Protein AF-A0A7Z0T9D7-F1 (afdb_monomer)

Foldseek 3Di:
DVVVVVVVVVVVVVVVVVVVVVVVVVVLVVVLVVVLVVLVVLLVQLVVLLVVLLVLLVVCQVVLVVPVVDDPVSVVVVCVVCVVSVVSNVVSLVVNLVSDDCVPLVQLVVLSVPPPDSNDPCSVVSSVVNVVSSVVVSVVSVVDSVVTDPSVVVVVVVVVVVVVVVVVVVVVVVVVVVVVVVVVVVVD

Structure (mmCIF, N/CA/C/O backbone):
data_AF-A0A7Z0T9D7-F1
#
_entry.id   AF-A0A7Z0T9D7-F1
#
loop_
_atom_site.group_PDB
_atom_site.id
_atom_site.type_symbol
_atom_site.label_atom_id
_atom_site.label_alt_id
_atom_site.label_comp_id
_atom_site.label_asym_id
_atom_site.label_entity_id
_atom_site.label_seq_id
_atom_site.pdbx_PDB_ins_code
_atom_site.Cartn_x
_atom_site.Cartn_y
_atom_site.Cartn_z
_atom_site.occupancy
_atom_site.B_iso_or_equiv
_atom_site.auth_seq_id
_atom_site.auth_comp_id
_atom_site.auth_asym_id
_atom_site.auth_atom_id
_atom_site.pdbx_PDB_model_num
ATOM 1 N N . MET A 1 1 ? 39.159 13.383 -45.571 1.00 52.59 1 MET A N 1
ATOM 2 C CA . MET A 1 1 ? 38.633 14.598 -44.902 1.00 52.59 1 MET A CA 1
ATOM 3 C C . MET A 1 1 ? 37.120 14.599 -44.679 1.00 52.59 1 MET A C 1
ATOM 5 O O . MET A 1 1 ? 36.729 14.786 -43.539 1.00 52.59 1 MET A O 1
ATOM 9 N N . LYS A 1 2 ? 36.245 14.425 -45.691 1.00 59.25 2 LYS A N 1
ATOM 10 C CA . LYS A 1 2 ? 34.781 14.358 -45.442 1.00 59.25 2 LYS A CA 1
ATOM 11 C C . LYS A 1 2 ? 34.341 13.057 -44.749 1.00 59.25 2 LYS A C 1
ATOM 13 O O . LYS A 1 2 ? 33.465 13.101 -43.897 1.00 59.25 2 LYS A O 1
ATOM 18 N N . GLU A 1 3 ? 34.975 11.931 -45.073 1.00 61.16 3 GLU A N 1
ATOM 19 C CA . GLU A 1 3 ? 34.676 10.626 -44.459 1.00 61.16 3 GLU A CA 1
ATOM 20 C C . GLU A 1 3 ? 35.150 10.535 -42.997 1.00 61.16 3 GLU A C 1
ATOM 22 O O . GLU A 1 3 ? 34.432 9.998 -42.157 1.00 61.16 3 GLU A O 1
ATOM 27 N N . ASP A 1 4 ? 36.274 11.181 -42.659 1.00 71.25 4 ASP A N 1
ATOM 28 C CA . ASP A 1 4 ? 36.831 11.210 -41.293 1.00 71.25 4 ASP A CA 1
ATOM 29 C C . ASP A 1 4 ? 35.940 11.958 -40.284 1.00 71.25 4 ASP A C 1
ATOM 31 O O . ASP A 1 4 ? 36.019 11.709 -39.084 1.00 71.25 4 ASP A O 1
ATOM 35 N N . LEU A 1 5 ? 35.073 12.866 -40.757 1.00 79.88 5 LEU A N 1
ATOM 36 C CA . LEU A 1 5 ? 34.129 13.615 -39.915 1.00 79.88 5 LEU A CA 1
ATOM 37 C C . LEU A 1 5 ? 32.753 12.939 -39.792 1.00 79.88 5 LEU A C 1
ATOM 39 O O . LEU A 1 5 ? 32.026 13.198 -38.832 1.00 79.88 5 LEU A O 1
ATOM 43 N N . LEU A 1 6 ? 32.387 12.075 -40.745 1.00 85.50 6 LEU A N 1
ATOM 44 C CA . LEU A 1 6 ? 31.087 11.400 -40.764 1.00 85.50 6 LEU A CA 1
ATOM 45 C C . LEU A 1 6 ? 30.976 10.348 -39.660 1.00 85.50 6 LEU A C 1
ATOM 47 O O . LEU A 1 6 ? 29.947 10.277 -38.990 1.00 85.50 6 LEU A O 1
ATOM 51 N N . VAL A 1 7 ? 32.037 9.569 -39.431 1.00 86.25 7 VAL A N 1
ATOM 52 C CA . VAL A 1 7 ? 32.038 8.520 -38.400 1.00 86.25 7 VAL A CA 1
ATOM 53 C C . VAL A 1 7 ? 31.836 9.111 -36.993 1.00 86.25 7 VAL A C 1
ATOM 55 O O . VAL A 1 7 ? 30.896 8.684 -36.320 1.00 86.25 7 VAL A O 1
ATOM 58 N N . PRO A 1 8 ? 32.593 10.137 -36.546 1.00 90.69 8 PRO A N 1
ATOM 59 C CA . PRO A 1 8 ? 32.340 10.794 -35.262 1.00 90.69 8 PRO A CA 1
ATOM 60 C C . PRO A 1 8 ? 30.938 11.405 -35.141 1.00 90.69 8 PRO A C 1
ATOM 62 O O . PRO A 1 8 ? 30.332 11.321 -34.074 1.00 90.69 8 PRO A O 1
ATOM 65 N N . ALA A 1 9 ? 30.399 11.990 -36.217 1.00 91.19 9 ALA A N 1
ATOM 66 C CA . ALA A 1 9 ? 29.062 12.587 -36.209 1.00 91.19 9 ALA A CA 1
ATOM 67 C C . ALA A 1 9 ? 27.955 11.534 -36.028 1.00 91.19 9 ALA A C 1
ATOM 69 O O . ALA A 1 9 ? 27.042 11.729 -35.224 1.00 91.19 9 ALA A O 1
ATOM 70 N N . ILE A 1 10 ? 28.059 10.397 -36.723 1.00 89.38 10 ILE A N 1
ATOM 71 C CA . ILE A 1 10 ? 27.134 9.266 -36.568 1.00 89.38 10 ILE A CA 1
ATOM 72 C C . ILE A 1 10 ? 27.233 8.697 -35.150 1.00 89.38 10 ILE A C 1
ATOM 74 O O . ILE A 1 10 ? 26.206 8.467 -34.515 1.00 89.38 10 ILE A O 1
ATOM 78 N N . VAL A 1 11 ? 28.449 8.528 -34.622 1.00 89.19 11 VAL A N 1
ATOM 79 C CA . VAL A 1 11 ? 28.659 8.053 -33.245 1.00 89.19 11 VAL A CA 1
ATOM 80 C C . VAL A 1 11 ? 28.011 9.001 -32.237 1.00 89.19 11 VAL A C 1
ATOM 82 O O . VAL A 1 11 ? 27.257 8.543 -31.382 1.00 89.19 11 VAL A O 1
ATOM 85 N N . ALA A 1 12 ? 28.242 10.311 -32.348 1.00 93.69 12 ALA A N 1
ATOM 86 C CA . ALA A 1 12 ? 27.650 11.298 -31.447 1.00 93.69 12 ALA A CA 1
ATOM 87 C C . ALA A 1 12 ? 26.114 11.281 -31.496 1.00 93.69 12 ALA A C 1
ATOM 89 O O . ALA A 1 12 ? 25.464 11.326 -30.451 1.00 93.69 12 ALA A O 1
ATOM 90 N N . LEU A 1 13 ? 25.529 11.154 -32.692 1.00 93.50 13 LEU A N 1
ATOM 91 C CA . LEU A 1 13 ? 24.081 11.047 -32.872 1.00 93.50 13 LEU A CA 1
ATOM 92 C C . LEU A 1 13 ? 23.519 9.780 -32.216 1.00 93.50 13 LEU A C 1
ATOM 94 O O . LEU A 1 13 ? 22.519 9.851 -31.501 1.00 93.50 13 LEU A O 1
ATOM 98 N N . VAL A 1 14 ? 24.175 8.633 -32.410 1.00 90.25 14 VAL A N 1
ATOM 99 C CA . VAL A 1 14 ? 23.767 7.358 -31.799 1.00 90.25 14 VAL A CA 1
ATOM 100 C C . VAL A 1 14 ? 23.881 7.422 -30.276 1.00 90.25 14 VAL A C 1
ATOM 102 O O . VAL A 1 14 ? 22.942 7.041 -29.580 1.00 90.25 14 VAL A O 1
ATOM 105 N N . VAL A 1 15 ? 24.985 7.953 -29.745 1.00 92.50 15 VAL A N 1
ATOM 106 C CA . VAL A 1 15 ? 25.179 8.136 -28.297 1.00 92.50 15 VAL A CA 1
ATOM 107 C C . VAL A 1 15 ? 24.109 9.063 -27.717 1.00 92.50 15 VAL A C 1
ATOM 109 O O . VAL A 1 15 ? 23.522 8.738 -26.685 1.00 92.50 15 VAL A O 1
ATOM 112 N N . GLY A 1 16 ? 23.801 10.174 -28.390 1.00 95.25 16 GLY A N 1
ATOM 113 C CA . GLY A 1 16 ? 22.740 11.094 -27.978 1.00 95.25 16 GLY A CA 1
ATOM 114 C C . GLY A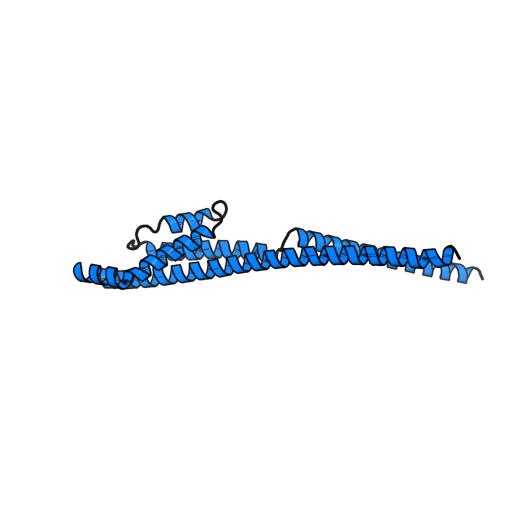 1 16 ? 21.360 10.432 -27.952 1.00 95.25 16 GLY A C 1
ATOM 115 O O . GLY A 1 16 ? 20.610 10.606 -26.992 1.00 95.25 16 GLY A O 1
ATOM 116 N N . LEU A 1 17 ? 21.044 9.612 -28.958 1.00 93.56 17 LEU A N 1
ATOM 117 C CA . LEU A 1 17 ? 19.787 8.867 -29.013 1.00 93.56 17 LEU A CA 1
ATOM 118 C C . LEU A 1 17 ? 19.683 7.839 -27.878 1.00 93.56 17 LEU A C 1
ATOM 120 O O . LEU A 1 17 ? 18.644 7.748 -27.225 1.00 93.56 17 LEU A O 1
ATOM 124 N N . ILE A 1 18 ? 20.763 7.102 -27.603 1.00 90.25 18 ILE A N 1
ATOM 125 C CA . ILE A 1 18 ? 20.818 6.153 -26.483 1.00 90.25 18 ILE A CA 1
ATOM 126 C C . ILE A 1 18 ? 20.612 6.892 -25.159 1.00 90.25 18 ILE A C 1
ATOM 128 O O . ILE A 1 18 ? 19.785 6.471 -24.353 1.00 90.25 18 ILE A O 1
ATOM 132 N N . ALA A 1 19 ? 21.310 8.010 -24.947 1.00 92.69 19 ALA A N 1
ATOM 133 C CA . ALA A 1 19 ? 21.167 8.815 -23.738 1.00 92.69 19 ALA A CA 1
ATOM 134 C C . ALA A 1 19 ? 19.722 9.310 -23.545 1.00 92.69 19 ALA A C 1
ATOM 136 O O . ALA A 1 19 ? 19.189 9.221 -22.438 1.00 92.69 19 ALA A O 1
ATOM 137 N N . ALA A 1 20 ? 19.059 9.757 -24.617 1.00 93.44 20 ALA A N 1
ATOM 138 C CA . ALA A 1 20 ? 17.660 10.178 -24.575 1.00 93.44 20 ALA A CA 1
ATOM 139 C C . ALA A 1 20 ? 16.713 9.024 -24.197 1.00 93.44 20 ALA A C 1
ATOM 141 O O . ALA A 1 20 ? 15.847 9.194 -23.337 1.00 93.44 20 ALA A O 1
ATOM 142 N N . VAL A 1 21 ? 16.902 7.833 -24.779 1.00 90.88 21 VAL A N 1
ATOM 143 C CA . VAL A 1 21 ? 16.109 6.638 -24.439 1.00 90.88 21 VAL A CA 1
ATOM 144 C C . VAL A 1 21 ? 16.333 6.229 -22.985 1.00 90.88 21 VAL A C 1
ATOM 146 O O . VAL A 1 21 ? 15.366 5.989 -22.265 1.00 90.88 21 VAL A O 1
ATOM 149 N N . VAL A 1 22 ? 17.586 6.188 -22.525 1.00 90.75 22 VAL A N 1
ATOM 150 C CA . VAL A 1 22 ? 17.916 5.860 -21.130 1.00 90.75 22 VAL A CA 1
ATOM 151 C C . VAL A 1 22 ? 17.272 6.862 -20.174 1.00 90.75 22 VAL A C 1
ATOM 153 O O . VAL A 1 22 ? 16.651 6.450 -19.196 1.00 90.75 22 VAL A O 1
ATOM 156 N N . SER A 1 23 ? 17.356 8.160 -20.473 1.00 95.44 23 SER A N 1
ATOM 157 C CA . SER A 1 23 ? 16.728 9.205 -19.661 1.00 95.44 23 SER A CA 1
ATOM 158 C C . SER A 1 23 ? 15.214 9.010 -19.564 1.00 95.44 23 SER A C 1
ATOM 160 O O . SER A 1 23 ? 14.678 9.024 -18.457 1.00 95.44 23 SER A O 1
ATOM 162 N N . LEU A 1 24 ? 14.538 8.741 -20.685 1.00 91.44 24 LEU A N 1
ATOM 163 C CA . LEU A 1 24 ? 13.100 8.472 -20.704 1.00 91.44 24 LEU A CA 1
ATOM 164 C C . LEU A 1 24 ? 12.735 7.244 -19.856 1.00 91.44 24 LEU A C 1
ATOM 166 O O . LEU A 1 24 ? 11.788 7.293 -19.071 1.00 91.44 24 LEU A O 1
ATOM 170 N N . VAL A 1 25 ? 13.497 6.155 -19.985 1.00 90.75 25 VAL A N 1
ATOM 171 C CA . VAL A 1 25 ? 13.293 4.927 -19.203 1.00 90.75 25 VAL A CA 1
ATOM 172 C C . VAL A 1 25 ? 13.434 5.200 -17.707 1.00 90.75 25 VAL A C 1
ATOM 174 O O . VAL A 1 25 ? 12.561 4.808 -16.934 1.00 90.75 25 VAL A O 1
ATOM 177 N N . VAL A 1 26 ? 14.487 5.910 -17.296 1.00 92.12 26 VAL A N 1
ATOM 178 C CA . VAL A 1 26 ? 14.706 6.277 -15.889 1.00 92.12 26 VAL A CA 1
ATOM 179 C C . VAL A 1 26 ? 13.561 7.145 -15.364 1.00 92.12 26 VAL A C 1
ATOM 181 O O . VAL A 1 26 ? 13.075 6.896 -14.262 1.00 92.12 26 VAL A O 1
ATOM 184 N N . SER A 1 27 ? 13.074 8.112 -16.146 1.00 93.00 27 SER A N 1
ATOM 185 C CA . SER A 1 27 ? 11.943 8.959 -15.750 1.00 93.00 27 SER A CA 1
ATOM 186 C C . SER A 1 27 ? 10.647 8.168 -15.554 1.00 93.00 27 SER A C 1
ATOM 188 O O . SER A 1 27 ? 9.939 8.397 -14.572 1.00 93.00 27 SER A O 1
ATOM 190 N N . ILE A 1 28 ? 10.343 7.218 -16.443 1.00 90.69 28 ILE A N 1
ATOM 191 C CA . ILE A 1 28 ? 9.160 6.352 -16.311 1.00 90.69 28 ILE A CA 1
ATOM 192 C C . ILE A 1 28 ? 9.277 5.480 -15.058 1.00 90.69 28 ILE A C 1
ATOM 194 O O . ILE A 1 28 ? 8.343 5.428 -14.261 1.00 90.69 28 ILE A O 1
ATOM 198 N N . LEU A 1 29 ? 10.433 4.846 -14.845 1.00 89.69 29 LEU A N 1
ATOM 199 C CA . LEU A 1 29 ? 10.668 4.004 -13.670 1.00 89.69 29 LEU A CA 1
ATOM 200 C C . LEU A 1 29 ? 10.566 4.799 -12.366 1.00 89.69 29 LEU A C 1
ATOM 202 O O . LEU A 1 29 ? 9.952 4.324 -11.416 1.00 89.69 29 LEU A O 1
ATOM 206 N N . ALA A 1 30 ? 11.122 6.011 -12.320 1.00 92.38 30 ALA A N 1
ATOM 207 C CA . ALA A 1 30 ? 11.044 6.874 -11.145 1.00 92.38 30 ALA A CA 1
ATOM 208 C C . ALA A 1 30 ? 9.593 7.245 -10.808 1.00 92.38 30 ALA A C 1
ATOM 210 O O . ALA A 1 30 ? 9.194 7.198 -9.642 1.00 92.38 30 ALA A O 1
ATOM 211 N N . LYS A 1 31 ? 8.789 7.573 -11.826 1.00 93.75 31 LYS A N 1
ATOM 212 C CA . LYS A 1 31 ? 7.361 7.850 -11.657 1.00 93.75 31 LYS A CA 1
ATOM 213 C C . LYS A 1 31 ? 6.615 6.615 -11.134 1.00 93.75 31 LYS A C 1
ATOM 215 O O . LYS A 1 31 ? 5.927 6.720 -10.123 1.00 93.75 31 LYS A O 1
ATOM 220 N N . ASP A 1 32 ? 6.778 5.458 -11.775 1.00 92.12 32 ASP A N 1
ATOM 221 C CA . ASP A 1 32 ? 6.050 4.229 -11.423 1.00 92.12 32 ASP A CA 1
ATOM 222 C C . ASP A 1 32 ? 6.448 3.697 -10.032 1.00 92.12 32 ASP A C 1
ATOM 224 O O . ASP A 1 32 ? 5.599 3.225 -9.268 1.00 92.12 32 ASP A O 1
ATOM 228 N N . GLN A 1 33 ? 7.723 3.849 -9.658 1.00 90.81 33 GLN A N 1
ATOM 229 C CA . GLN A 1 33 ? 8.215 3.574 -8.309 1.00 90.81 33 GLN A CA 1
ATOM 230 C C . GLN A 1 33 ? 7.514 4.465 -7.278 1.00 90.81 33 GLN A C 1
ATOM 232 O O . GLN A 1 33 ? 7.013 3.963 -6.272 1.00 90.81 33 GLN A O 1
ATOM 237 N N . LYS A 1 34 ? 7.409 5.775 -7.539 1.00 94.38 34 LYS A N 1
ATOM 238 C CA . LYS A 1 34 ? 6.706 6.698 -6.636 1.00 94.38 34 LYS A CA 1
ATOM 239 C C . LYS A 1 34 ? 5.217 6.407 -6.529 1.00 94.38 34 LYS A C 1
ATOM 241 O O . LYS A 1 34 ? 4.680 6.438 -5.425 1.00 94.38 34 LYS A O 1
ATOM 246 N N . THR A 1 35 ? 4.555 6.062 -7.628 1.00 93.94 35 THR A N 1
ATOM 247 C CA . THR A 1 35 ? 3.151 5.635 -7.583 1.00 93.94 35 THR A CA 1
ATOM 248 C C . THR A 1 35 ? 2.975 4.375 -6.730 1.00 93.9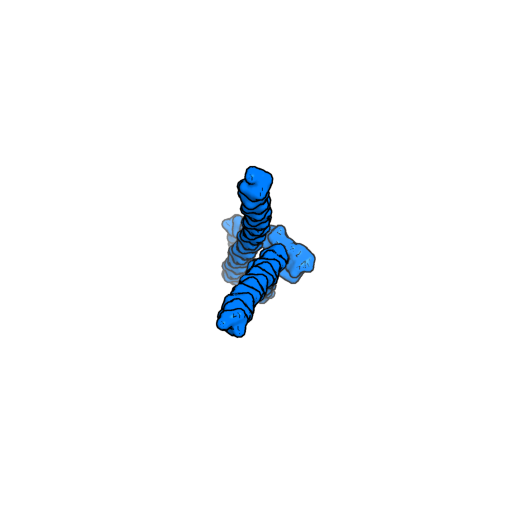4 35 THR A C 1
ATOM 250 O O . THR A 1 35 ? 2.062 4.318 -5.905 1.00 93.94 35 THR A O 1
ATOM 253 N N . SER A 1 36 ? 3.881 3.402 -6.856 1.00 93.00 36 SER A N 1
ATOM 254 C CA . SER A 1 36 ? 3.860 2.178 -6.044 1.00 93.00 36 SER A CA 1
ATOM 255 C C . SER A 1 36 ? 4.092 2.463 -4.557 1.00 93.00 36 SER A C 1
ATOM 257 O O . SER A 1 36 ? 3.376 1.918 -3.719 1.00 93.00 36 SER A O 1
ATOM 259 N N . GLU A 1 37 ? 5.034 3.351 -4.221 1.00 94.69 37 GLU A N 1
ATOM 260 C CA . GLU A 1 37 ? 5.284 3.805 -2.844 1.00 94.69 37 GLU A CA 1
ATOM 261 C C . GLU A 1 37 ? 4.052 4.485 -2.233 1.00 94.69 37 GLU A C 1
ATOM 263 O O . GLU A 1 37 ? 3.673 4.168 -1.106 1.00 94.69 37 GLU A O 1
ATOM 268 N N . PHE A 1 38 ? 3.372 5.366 -2.975 1.00 95.75 38 PHE A N 1
ATOM 269 C CA . PHE A 1 38 ? 2.142 6.005 -2.493 1.00 95.75 38 PHE A CA 1
ATOM 270 C C . PHE A 1 38 ? 1.007 5.001 -2.282 1.00 95.75 38 PHE A C 1
ATOM 272 O O . PHE A 1 38 ? 0.279 5.106 -1.294 1.00 95.75 38 PHE A O 1
ATOM 279 N N . ARG A 1 39 ? 0.876 3.997 -3.158 1.00 94.69 39 ARG A N 1
ATOM 280 C CA . ARG A 1 39 ? -0.120 2.930 -2.986 1.00 94.69 39 ARG A CA 1
ATOM 281 C C . ARG A 1 39 ? 0.185 2.074 -1.757 1.00 94.69 39 ARG A C 1
ATOM 283 O O . ARG A 1 39 ? -0.724 1.792 -0.985 1.00 94.69 39 ARG A O 1
ATOM 290 N N . GLN A 1 40 ? 1.446 1.709 -1.534 1.00 95.75 40 GLN A N 1
ATOM 291 C CA . GLN A 1 40 ? 1.861 0.981 -0.329 1.00 95.75 40 GLN A CA 1
ATOM 292 C C . GLN A 1 40 ? 1.597 1.796 0.941 1.00 95.75 40 GLN A C 1
ATOM 294 O O . GLN A 1 40 ? 0.985 1.276 1.869 1.00 95.75 40 GLN A O 1
ATOM 299 N N . ALA A 1 41 ? 1.938 3.088 0.950 1.00 97.44 41 ALA A N 1
ATOM 300 C CA . ALA A 1 41 ? 1.652 3.974 2.076 1.00 97.44 41 ALA A CA 1
ATOM 301 C C . ALA A 1 41 ? 0.144 4.079 2.370 1.00 97.44 41 ALA A C 1
ATOM 303 O O . ALA A 1 41 ? -0.264 4.074 3.532 1.00 97.44 41 ALA A O 1
ATOM 304 N N . TRP A 1 42 ? -0.694 4.128 1.330 1.00 97.81 42 TRP A N 1
ATOM 305 C CA . TRP A 1 42 ? -2.149 4.081 1.482 1.00 97.81 42 TRP A CA 1
ATOM 306 C C . TRP A 1 42 ? -2.623 2.739 2.074 1.00 97.81 42 TRP A C 1
ATOM 308 O O . TRP A 1 42 ? -3.415 2.753 3.018 1.00 97.81 42 TRP A O 1
ATOM 318 N N . ILE A 1 43 ? -2.106 1.600 1.586 1.00 97.56 43 ILE A N 1
ATOM 319 C CA . ILE A 1 43 ? -2.424 0.248 2.095 1.00 97.56 43 ILE A CA 1
ATOM 320 C C . ILE A 1 43 ? -2.047 0.137 3.575 1.00 97.56 43 ILE A C 1
ATOM 322 O O . ILE A 1 43 ? -2.848 -0.333 4.382 1.00 97.56 43 ILE A O 1
ATOM 326 N N . ASP A 1 44 ? -0.840 0.564 3.940 1.00 98.12 44 ASP A N 1
ATOM 327 C CA . ASP A 1 44 ? -0.333 0.460 5.307 1.00 98.12 44 ASP A CA 1
ATOM 328 C C . ASP A 1 44 ? -1.113 1.366 6.263 1.00 98.12 44 ASP A C 1
ATOM 330 O O . ASP A 1 44 ? -1.480 0.933 7.357 1.00 98.12 44 ASP A O 1
ATOM 334 N N . ALA A 1 45 ? -1.451 2.585 5.833 1.00 98.19 45 ALA A N 1
ATOM 335 C CA . ALA A 1 45 ? -2.290 3.488 6.611 1.00 98.19 45 ALA A CA 1
ATOM 336 C C . ALA A 1 45 ? -3.705 2.924 6.817 1.00 98.19 45 ALA A C 1
ATOM 338 O O . ALA A 1 45 ? -4.227 2.986 7.929 1.00 98.19 45 ALA A O 1
ATOM 339 N N . LEU A 1 46 ? -4.312 2.343 5.775 1.00 98.25 46 LEU A N 1
ATOM 340 C CA . LEU A 1 46 ? -5.620 1.698 5.883 1.00 98.25 46 LEU A CA 1
ATOM 341 C C . LEU A 1 46 ? -5.566 0.488 6.823 1.00 98.25 46 LEU A C 1
ATOM 343 O O . LEU A 1 46 ? -6.422 0.359 7.695 1.00 98.25 46 LEU A O 1
ATOM 347 N N . ARG A 1 47 ? -4.550 -0.374 6.685 1.00 98.12 47 ARG A N 1
ATOM 348 C CA . ARG A 1 47 ? -4.349 -1.537 7.562 1.00 98.12 47 ARG A CA 1
ATOM 349 C C . ARG A 1 47 ? -4.226 -1.107 9.024 1.00 98.12 47 ARG A C 1
ATOM 351 O O . ARG A 1 47 ? -4.858 -1.713 9.885 1.00 98.12 47 ARG A O 1
ATOM 358 N N . ASN A 1 48 ? -3.436 -0.068 9.289 1.00 98.44 48 ASN A N 1
ATOM 359 C CA . ASN A 1 48 ? -3.229 0.457 10.633 1.00 98.44 48 ASN A CA 1
ATOM 360 C C . ASN A 1 48 ? -4.535 0.999 11.231 1.00 98.44 48 ASN A C 1
ATOM 362 O O . ASN A 1 48 ? -4.935 0.561 12.307 1.00 98.44 48 ASN A O 1
ATOM 366 N N . ASP A 1 49 ? -5.243 1.868 10.507 1.00 98.12 49 ASP A N 1
ATOM 367 C CA . ASP A 1 49 ? -6.488 2.463 11.003 1.00 98.12 49 ASP A CA 1
ATOM 368 C C . ASP A 1 49 ? -7.583 1.402 11.217 1.00 98.12 49 ASP A C 1
ATOM 370 O O . ASP A 1 49 ? -8.281 1.431 12.227 1.00 98.12 49 ASP A O 1
ATOM 374 N N . VAL A 1 50 ? -7.707 0.412 10.326 1.00 97.88 50 VAL A N 1
ATOM 375 C CA . VAL A 1 50 ? -8.650 -0.705 10.522 1.00 97.88 50 VAL A CA 1
ATOM 376 C C . VAL A 1 50 ? -8.276 -1.535 11.751 1.00 97.88 50 VAL A C 1
ATOM 378 O O . VAL A 1 50 ? -9.156 -1.885 12.533 1.00 97.88 50 VAL A O 1
ATOM 381 N N . SER A 1 51 ? -6.990 -1.832 11.959 1.00 98.00 51 SER A N 1
ATOM 382 C CA . SER A 1 51 ? -6.551 -2.608 13.126 1.00 98.00 51 SER A CA 1
ATOM 383 C C . SER A 1 51 ? -6.829 -1.887 14.448 1.00 98.00 51 SER A C 1
ATOM 385 O O . SER A 1 51 ? -7.308 -2.512 15.393 1.00 98.00 51 SER A O 1
ATOM 387 N N . GLN A 1 5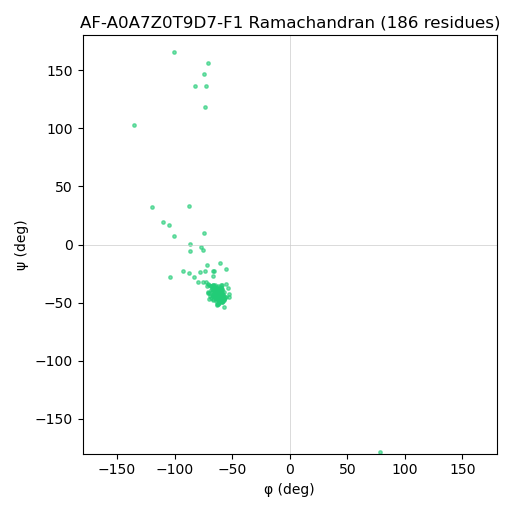2 ? -6.611 -0.569 14.491 1.00 97.62 52 GLN A N 1
ATOM 388 C CA . GLN A 1 52 ? -6.923 0.263 15.655 1.00 97.62 52 GLN A CA 1
ATOM 389 C C . GLN A 1 52 ? -8.428 0.306 15.909 1.00 97.62 52 GLN A C 1
ATOM 391 O O . GLN A 1 52 ? -8.862 0.092 17.037 1.00 97.62 52 GLN A O 1
ATOM 396 N N . LEU A 1 53 ? -9.233 0.492 14.858 1.00 95.88 53 LEU A N 1
ATOM 397 C CA . LEU A 1 53 ? -10.689 0.482 14.975 1.00 95.88 53 LEU A CA 1
ATOM 398 C C . LEU A 1 53 ? -11.199 -0.855 15.527 1.00 95.88 53 LEU A C 1
ATOM 400 O O . LEU A 1 53 ? -11.988 -0.868 16.466 1.00 95.88 53 LEU A O 1
ATOM 404 N N . ILE A 1 54 ? -10.725 -1.978 14.982 1.00 95.00 54 ILE A N 1
ATOM 405 C CA . ILE A 1 54 ? -11.095 -3.320 15.454 1.00 95.00 54 ILE A CA 1
ATOM 406 C C . ILE A 1 54 ? -10.720 -3.500 16.930 1.00 95.00 54 ILE A C 1
ATOM 408 O O . ILE A 1 54 ? -11.538 -3.992 17.707 1.00 95.00 54 ILE A O 1
ATOM 412 N N . ALA A 1 55 ? -9.520 -3.074 17.335 1.00 94.56 55 ALA A N 1
ATOM 413 C CA . ALA A 1 55 ? -9.071 -3.171 18.722 1.00 94.56 55 ALA A CA 1
ATOM 414 C C . ALA A 1 55 ? -9.957 -2.350 19.673 1.00 94.56 55 ALA A C 1
ATOM 416 O O . ALA A 1 55 ? -10.414 -2.874 20.690 1.00 94.56 55 ALA A O 1
ATOM 417 N N . GLN A 1 56 ? -10.259 -1.096 19.322 1.00 92.00 56 GLN A N 1
ATOM 418 C CA . GLN A 1 56 ? -11.108 -0.228 20.142 1.00 92.00 56 GLN A CA 1
ATOM 419 C C . GLN A 1 56 ? -12.540 -0.750 20.253 1.00 92.00 56 GLN A C 1
ATOM 421 O O . GLN A 1 56 ? -13.110 -0.770 21.345 1.00 92.00 56 GLN A O 1
ATOM 426 N N . LEU A 1 57 ? -13.112 -1.241 19.151 1.00 90.12 57 LEU A N 1
ATOM 427 C CA . LEU A 1 57 ? -14.438 -1.856 19.171 1.00 90.12 57 LEU A CA 1
ATOM 428 C C . LEU A 1 57 ? -14.459 -3.140 20.018 1.00 90.12 57 LEU A C 1
ATOM 430 O O . LEU A 1 57 ? -15.421 -3.365 20.753 1.00 90.12 57 LEU A O 1
ATOM 434 N N . GLY A 1 58 ? -13.397 -3.950 19.972 1.00 88.69 58 GLY A N 1
ATOM 435 C CA . GLY A 1 58 ? -13.269 -5.165 20.784 1.00 88.69 58 GLY A CA 1
ATOM 436 C C . GLY A 1 58 ? -13.164 -4.884 22.288 1.00 88.69 58 GLY A C 1
ATOM 437 O O . GLY A 1 58 ? -13.854 -5.522 23.090 1.00 88.69 58 GLY A O 1
ATOM 438 N N . ILE A 1 59 ? -12.360 -3.889 22.681 1.00 87.25 59 ILE A N 1
ATOM 439 C CA . ILE A 1 59 ? -12.278 -3.433 24.080 1.00 87.25 59 ILE A CA 1
ATOM 440 C C . ILE A 1 59 ? -13.647 -2.927 24.535 1.00 87.25 59 ILE A C 1
ATOM 442 O O . ILE A 1 59 ? -14.152 -3.349 25.573 1.00 87.25 59 ILE A O 1
ATOM 446 N N . LYS A 1 60 ? -14.295 -2.085 23.726 1.00 83.44 60 LYS A N 1
ATOM 447 C CA . LYS A 1 60 ? -15.602 -1.514 24.052 1.00 83.44 60 LYS A CA 1
ATOM 448 C C . LYS A 1 60 ? -16.684 -2.573 24.232 1.00 83.44 60 LYS A C 1
ATOM 450 O O . LYS A 1 60 ? -17.481 -2.451 25.160 1.00 83.44 60 LYS A O 1
ATOM 455 N N . MET A 1 61 ? -16.706 -3.611 23.395 1.00 81.25 61 MET A N 1
ATOM 456 C CA . MET A 1 61 ? -17.616 -4.748 23.561 1.00 81.25 61 MET A CA 1
ATOM 457 C C . MET A 1 61 ? -17.417 -5.410 24.932 1.00 81.25 61 MET A C 1
ATOM 459 O O . MET A 1 61 ? -18.379 -5.565 25.679 1.00 81.25 61 MET A O 1
ATOM 463 N N . THR A 1 62 ? -16.164 -5.691 25.302 1.00 79.69 62 THR A N 1
ATOM 464 C CA . THR A 1 62 ? -15.822 -6.313 26.593 1.00 79.69 62 THR A CA 1
ATOM 465 C C . THR A 1 62 ? -16.234 -5.430 27.774 1.00 79.69 62 THR A C 1
ATOM 467 O O . THR A 1 62 ? -16.808 -5.901 28.754 1.00 79.69 62 THR A O 1
ATOM 470 N N . THR A 1 63 ? -15.982 -4.124 27.687 1.00 78.56 63 THR A N 1
ATOM 471 C CA . THR A 1 63 ? -16.259 -3.197 28.789 1.00 78.56 63 THR A CA 1
ATOM 472 C C . THR A 1 63 ? -17.750 -2.892 28.934 1.00 78.56 63 THR A C 1
ATOM 474 O O . THR A 1 63 ? -18.250 -2.727 30.046 1.00 78.56 63 THR A O 1
ATOM 477 N N . THR A 1 64 ? -18.492 -2.888 27.828 1.00 74.44 64 THR A N 1
ATOM 478 C CA . THR A 1 64 ? -19.943 -2.674 27.835 1.00 74.44 64 THR A CA 1
ATOM 479 C C . THR A 1 64 ? -20.667 -3.801 28.574 1.00 74.44 64 THR A C 1
ATOM 481 O O . THR A 1 64 ? -21.555 -3.520 29.376 1.00 74.44 64 THR A O 1
ATOM 484 N N . GLU A 1 65 ? -20.249 -5.058 28.405 1.00 71.00 65 GLU A N 1
ATOM 485 C CA . GLU A 1 65 ? -20.804 -6.196 29.159 1.00 71.00 65 GLU A CA 1
ATOM 486 C C . GLU A 1 65 ? -20.616 -6.037 30.678 1.00 71.00 65 GLU A C 1
ATOM 488 O O . GLU A 1 65 ? -21.511 -6.359 31.462 1.00 71.00 65 GLU A O 1
ATOM 493 N N . ILE A 1 66 ? -19.482 -5.474 31.105 1.00 73.19 66 ILE A N 1
ATOM 494 C CA . ILE A 1 66 ? -19.180 -5.225 32.522 1.00 73.19 66 ILE A CA 1
ATOM 495 C C . ILE A 1 66 ? -20.055 -4.089 33.074 1.00 73.19 66 ILE A C 1
ATOM 497 O O . ILE A 1 66 ? -20.560 -4.171 34.199 1.00 73.19 66 ILE A O 1
ATOM 501 N N . ILE A 1 67 ? -20.257 -3.031 32.288 1.00 73.94 67 ILE A N 1
ATOM 502 C CA . ILE A 1 67 ? -20.916 -1.790 32.719 1.00 73.94 67 ILE A CA 1
ATOM 503 C C . ILE A 1 67 ? -22.438 -1.880 32.666 1.00 73.94 67 ILE A C 1
ATOM 505 O O . ILE A 1 67 ? -23.105 -1.264 33.490 1.00 73.94 67 ILE A O 1
ATOM 509 N N . GLN A 1 68 ? -23.012 -2.699 31.785 1.00 69.81 68 GLN A N 1
ATOM 510 C CA . GLN A 1 68 ? -24.464 -2.924 31.745 1.00 69.81 68 GLN A CA 1
ATOM 511 C C . GLN A 1 68 ? -25.033 -3.508 33.054 1.00 69.81 68 GLN A C 1
ATOM 513 O O . GLN A 1 68 ? -26.239 -3.452 33.277 1.00 69.81 68 GLN A O 1
ATOM 518 N N . SER A 1 69 ? -24.180 -4.050 33.931 1.00 74.69 69 SER A N 1
ATOM 519 C CA . SER A 1 69 ? -24.552 -4.524 35.273 1.00 74.69 69 SER A CA 1
ATOM 520 C C . SER A 1 69 ? -24.513 -3.439 36.368 1.00 74.69 69 SER A C 1
ATOM 522 O O . SER A 1 69 ? -24.763 -3.739 37.538 1.00 74.69 69 SER A O 1
ATOM 524 N N . LYS A 1 70 ? -24.164 -2.194 36.015 1.00 79.50 70 LYS A N 1
ATOM 525 C CA . LYS A 1 70 ? -23.958 -1.056 36.929 1.00 79.50 70 LYS A CA 1
ATOM 526 C C . LYS A 1 70 ? -25.165 -0.112 36.961 1.00 79.50 70 LYS A C 1
ATOM 528 O O . LYS A 1 70 ? -26.052 -0.194 36.115 1.00 79.50 70 LYS A O 1
ATOM 533 N N . SER A 1 71 ? -25.218 0.776 37.959 1.00 82.50 71 SER A N 1
ATOM 534 C CA . SER A 1 71 ? -26.262 1.811 38.029 1.00 82.50 71 SER A CA 1
ATOM 535 C C . SER A 1 71 ? -26.057 2.882 36.953 1.00 82.50 71 SER A C 1
ATOM 537 O O . SER A 1 71 ? -24.933 3.105 36.511 1.00 82.50 71 SER A O 1
ATOM 539 N N . THR A 1 72 ? -27.126 3.583 36.560 1.00 80.56 72 THR A N 1
ATOM 540 C CA . THR A 1 72 ? -27.084 4.633 35.525 1.00 80.56 72 THR A CA 1
ATOM 541 C C . THR A 1 72 ? -26.010 5.693 35.792 1.00 80.56 72 THR A C 1
ATOM 543 O O . THR A 1 72 ? -25.258 6.026 34.887 1.00 80.56 72 THR A O 1
ATOM 546 N N . GLU A 1 73 ? -25.853 6.145 37.040 1.00 82.81 73 GLU A N 1
ATOM 547 C CA . GLU A 1 73 ? -24.817 7.125 37.412 1.00 82.81 73 GLU A CA 1
ATOM 548 C C . GLU A 1 73 ? -23.388 6.610 37.180 1.00 82.81 73 GLU A C 1
ATOM 550 O O . GLU A 1 73 ? -22.526 7.369 36.749 1.00 82.81 73 GLU A O 1
ATOM 555 N N . GLN A 1 74 ? -23.137 5.315 37.394 1.00 81.94 74 GLN A N 1
ATOM 556 C CA . GLN A 1 74 ? -21.831 4.701 37.126 1.00 81.94 74 GLN A CA 1
ATOM 557 C C . GLN A 1 74 ? -21.567 4.549 35.624 1.00 81.94 74 GLN A C 1
ATOM 559 O O . GLN A 1 74 ? -20.417 4.616 35.189 1.00 81.94 74 GLN A O 1
ATOM 564 N N . VAL A 1 75 ? -22.620 4.335 34.828 1.00 80.75 75 VAL A N 1
ATOM 565 C CA . VAL A 1 75 ? -22.518 4.328 33.363 1.00 80.75 75 VAL A CA 1
ATOM 566 C C . VAL A 1 75 ? -22.176 5.727 32.860 1.00 80.75 75 VAL A C 1
ATOM 568 O O . VAL A 1 75 ? -21.243 5.868 32.075 1.00 80.75 75 VAL A O 1
ATOM 571 N N . ASP A 1 76 ? -22.872 6.756 33.341 1.00 81.94 76 ASP A N 1
ATOM 572 C CA . ASP A 1 76 ? -22.637 8.143 32.928 1.00 81.94 76 ASP A CA 1
ATOM 573 C C . ASP A 1 76 ? -21.230 8.623 33.315 1.00 81.94 76 ASP A C 1
ATOM 575 O O . ASP A 1 76 ? -20.526 9.202 32.486 1.00 81.94 76 ASP A O 1
ATOM 579 N N . GLU A 1 77 ? -20.772 8.317 34.535 1.00 85.25 77 GLU A N 1
ATOM 580 C CA . GLU A 1 77 ? -19.403 8.611 34.979 1.00 85.25 77 GLU A CA 1
ATOM 581 C C . GLU A 1 77 ? -18.362 7.916 34.089 1.00 85.25 77 GLU A C 1
ATOM 583 O O . GLU A 1 77 ? -17.382 8.536 33.671 1.00 85.25 77 GLU A O 1
ATOM 588 N N . TYR A 1 78 ? -18.599 6.652 33.726 1.00 83.56 78 TYR A N 1
ATOM 589 C CA . TYR A 1 78 ? -17.722 5.928 32.812 1.00 83.56 78 TYR A CA 1
ATOM 590 C C . TYR A 1 78 ? -17.693 6.554 31.412 1.00 83.56 78 TYR A C 1
ATOM 592 O O . TYR A 1 78 ? -16.611 6.720 30.844 1.00 83.56 78 TYR A O 1
ATOM 600 N N . LEU A 1 79 ? -18.855 6.905 30.851 1.00 81.38 79 LEU A N 1
ATOM 601 C CA . LEU A 1 79 ? -18.961 7.512 29.522 1.00 81.38 79 LEU A CA 1
ATOM 602 C C . LEU A 1 79 ? -18.229 8.855 29.456 1.00 81.38 79 LEU A C 1
ATOM 604 O O . LEU A 1 79 ? -17.517 9.107 28.485 1.00 81.38 79 LEU A O 1
ATOM 608 N N . LEU A 1 80 ? -18.367 9.685 30.492 1.00 84.94 80 LEU A N 1
ATOM 609 C CA . LEU A 1 80 ? -17.648 10.954 30.604 1.00 84.94 80 LEU A CA 1
ATOM 610 C C . LEU A 1 80 ? -16.138 10.735 30.743 1.00 84.94 80 LEU A C 1
ATOM 612 O O . LEU A 1 80 ? -15.360 11.423 30.085 1.00 84.94 80 LEU A O 1
ATOM 616 N N . ALA A 1 81 ? -15.718 9.752 31.542 1.00 87.00 81 ALA A N 1
ATOM 617 C CA . ALA A 1 81 ? -14.305 9.431 31.729 1.00 87.00 81 ALA A CA 1
ATOM 618 C C . ALA A 1 81 ? -13.629 8.873 30.462 1.00 87.00 81 ALA A C 1
ATOM 620 O O . ALA A 1 81 ? -12.425 9.042 30.300 1.00 87.00 81 ALA A O 1
ATOM 621 N N . HIS A 1 82 ? -14.387 8.236 29.563 1.00 84.81 82 HIS A N 1
ATOM 622 C CA . HIS A 1 82 ? -13.868 7.598 28.344 1.00 84.81 82 HIS A CA 1
ATOM 623 C C . HIS A 1 82 ? -14.278 8.336 27.066 1.00 84.81 82 HIS A C 1
ATOM 625 O O . HIS A 1 82 ? -14.236 7.762 25.980 1.00 84.81 82 HIS A O 1
ATOM 631 N N . GLN A 1 83 ? -14.681 9.607 27.160 1.00 85.56 83 GLN A N 1
ATOM 632 C CA . GLN A 1 83 ? -15.113 10.402 26.006 1.00 85.56 83 GLN A CA 1
ATOM 633 C C . GLN A 1 83 ? -14.072 10.413 24.871 1.00 85.56 83 GLN A C 1
ATOM 635 O O . GLN A 1 83 ? -14.449 10.370 23.697 1.00 85.56 83 GLN A O 1
ATOM 640 N N . GLU A 1 84 ? -12.780 10.453 25.205 1.00 88.38 84 GLU A N 1
ATOM 641 C CA . GLU A 1 84 ? -11.685 10.451 24.227 1.00 88.38 84 GLU A CA 1
ATOM 642 C C . GLU A 1 84 ? -11.698 9.196 23.341 1.00 88.38 84 GLU A C 1
ATOM 644 O O . GLU A 1 84 ? -11.536 9.317 22.127 1.00 88.38 84 GLU A O 1
ATOM 649 N N . ASP A 1 85 ? -12.031 8.026 23.896 1.00 87.38 85 ASP A N 1
ATOM 650 C CA . ASP A 1 85 ? -12.129 6.772 23.138 1.00 87.38 85 ASP A CA 1
ATOM 651 C C . ASP A 1 85 ? -13.227 6.853 22.063 1.00 87.38 85 ASP A C 1
ATOM 653 O O . ASP A 1 85 ? -13.068 6.370 20.941 1.00 87.38 85 ASP A O 1
ATOM 657 N N . TYR A 1 86 ? -14.358 7.500 22.367 1.00 85.44 86 TYR A N 1
ATOM 658 C CA . TYR A 1 86 ? -15.445 7.690 21.397 1.00 85.44 86 TYR A CA 1
ATOM 659 C C . TYR A 1 86 ? -15.041 8.641 20.273 1.00 85.44 86 TYR A C 1
ATOM 661 O O . TYR A 1 86 ? -15.389 8.408 19.110 1.00 85.44 86 TYR A O 1
ATOM 669 N N . VAL A 1 87 ? -14.307 9.702 20.613 1.00 90.31 87 VAL A N 1
ATOM 670 C CA . VAL A 1 87 ? -13.750 10.632 19.626 1.00 90.31 87 VAL A CA 1
ATOM 671 C C . VAL A 1 87 ? -12.757 9.898 18.728 1.00 90.31 87 VAL A C 1
ATOM 673 O O . VAL A 1 87 ? -12.825 10.047 17.508 1.00 90.31 87 VAL A O 1
ATOM 676 N N . GLU A 1 88 ? -11.896 9.051 19.291 1.00 92.50 88 GLU A N 1
ATOM 677 C CA . GLU A 1 88 ? -10.918 8.287 18.521 1.00 92.50 88 GLU A CA 1
ATOM 678 C C . GLU A 1 88 ? -11.580 7.287 17.564 1.00 92.50 88 GLU A C 1
ATOM 680 O O . GLU A 1 88 ? -11.233 7.263 16.379 1.00 92.50 88 GLU A O 1
ATOM 685 N N . ILE A 1 89 ? -12.604 6.550 18.009 1.00 92.00 89 ILE A N 1
ATOM 686 C CA . ILE A 1 89 ? -13.397 5.664 17.139 1.00 92.00 89 ILE A CA 1
ATOM 687 C C . ILE A 1 89 ? -14.011 6.458 15.976 1.00 92.00 89 ILE A C 1
ATOM 689 O O . ILE A 1 89 ? -13.907 6.050 14.815 1.00 92.00 89 ILE A O 1
ATOM 693 N N . ALA A 1 90 ? -14.626 7.611 16.256 1.00 91.69 90 ALA A N 1
ATOM 694 C CA . ALA A 1 90 ? -15.227 8.456 15.224 1.00 91.69 90 ALA A CA 1
ATOM 695 C C . ALA A 1 90 ? -14.176 8.994 14.233 1.00 91.69 90 ALA A C 1
ATOM 697 O O . ALA A 1 90 ? -14.412 9.038 13.017 1.00 91.69 90 ALA A O 1
ATOM 698 N N . MET A 1 91 ? -12.992 9.357 14.731 1.00 94.88 91 MET A N 1
ATOM 699 C CA . MET A 1 91 ? -11.857 9.766 13.906 1.00 94.88 91 MET A CA 1
ATOM 700 C C . MET A 1 91 ? -11.348 8.618 13.035 1.00 94.88 91 MET A C 1
ATOM 702 O O . MET A 1 91 ? -11.122 8.824 11.843 1.00 94.88 91 MET A O 1
ATOM 706 N N . LEU A 1 92 ? -11.193 7.410 13.580 1.00 96.31 92 LEU A N 1
ATOM 707 C CA . LEU A 1 92 ? -10.791 6.208 12.843 1.00 96.31 92 LEU A CA 1
ATOM 708 C C . LEU A 1 92 ? -11.771 5.888 11.716 1.00 96.31 92 LEU A C 1
ATOM 710 O O . LEU A 1 92 ? -11.351 5.748 10.567 1.00 96.31 92 LEU A O 1
ATOM 714 N N . ILE A 1 93 ? -13.072 5.865 12.010 1.00 94.88 93 ILE A N 1
ATOM 715 C CA . ILE A 1 93 ? -14.124 5.653 11.007 1.00 94.88 93 ILE A CA 1
ATOM 716 C C . ILE A 1 93 ? -14.021 6.702 9.894 1.00 94.88 93 ILE A C 1
ATOM 718 O O . ILE A 1 93 ? -14.016 6.356 8.711 1.00 94.88 93 ILE A O 1
ATOM 722 N N . SER A 1 94 ? -13.887 7.979 10.256 1.00 94.75 94 SER A N 1
ATOM 723 C CA . SER A 1 94 ? -13.774 9.076 9.288 1.00 94.75 94 SER A CA 1
ATOM 724 C C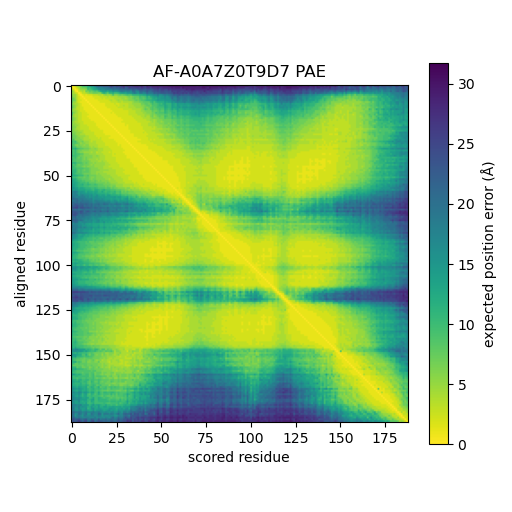 . SER A 1 94 ? -12.521 8.946 8.420 1.00 94.75 94 SER A C 1
ATOM 726 O O . SER A 1 94 ? -12.596 9.045 7.195 1.00 94.75 94 SER A O 1
ATOM 728 N N . ARG A 1 95 ? -11.371 8.657 9.036 1.00 96.62 95 ARG A N 1
ATOM 729 C CA . ARG A 1 95 ? -10.088 8.442 8.355 1.00 96.62 95 ARG A CA 1
ATOM 730 C C . ARG A 1 95 ? -10.147 7.275 7.374 1.00 96.62 95 ARG A C 1
ATOM 732 O O . ARG A 1 95 ? -9.643 7.399 6.257 1.00 96.62 95 ARG A O 1
ATOM 739 N N . ILE A 1 96 ? -10.751 6.155 7.767 1.00 97.38 96 ILE A N 1
ATOM 740 C CA . ILE A 1 96 ? -10.917 4.997 6.883 1.00 97.38 96 ILE A CA 1
ATOM 741 C C . ILE A 1 96 ? -11.802 5.395 5.704 1.00 97.38 96 ILE A C 1
ATOM 743 O O . ILE A 1 96 ? -11.376 5.258 4.561 1.00 97.38 96 ILE A O 1
ATOM 747 N N . ARG A 1 97 ? -12.979 5.978 5.959 1.00 94.81 97 ARG A N 1
ATOM 748 C CA . ARG A 1 97 ? -13.923 6.384 4.906 1.00 94.81 97 ARG A CA 1
ATOM 749 C C . ARG A 1 97 ? -13.310 7.347 3.891 1.00 94.81 97 ARG A C 1
ATOM 751 O O . ARG A 1 97 ? -13.525 7.162 2.702 1.00 94.81 97 ARG A O 1
ATOM 758 N N . LEU A 1 98 ? -12.514 8.320 4.335 1.00 95.50 98 LEU A N 1
ATOM 759 C CA . LEU A 1 98 ? -11.835 9.272 3.445 1.00 95.50 98 LEU A CA 1
ATOM 760 C C . LEU A 1 98 ? -10.765 8.627 2.552 1.00 95.50 98 LEU A C 1
ATOM 762 O O . LEU A 1 98 ? -10.414 9.190 1.519 1.00 95.50 98 LEU A O 1
ATOM 766 N N . ARG A 1 99 ? -10.225 7.468 2.944 1.00 95.31 99 ARG A N 1
ATOM 767 C CA . ARG A 1 99 ? -9.259 6.713 2.133 1.00 95.31 99 ARG A CA 1
ATOM 768 C C . ARG A 1 99 ? -9.921 5.762 1.152 1.00 95.31 99 ARG A C 1
ATOM 770 O O . ARG A 1 99 ? -9.282 5.391 0.170 1.00 95.31 99 ARG A O 1
ATOM 777 N N . LEU A 1 100 ? -11.143 5.322 1.430 1.00 95.56 100 LEU A N 1
ATOM 778 C CA . LEU A 1 100 ? -11.851 4.396 0.562 1.00 95.56 100 LEU A CA 1
ATOM 779 C C . LEU A 1 100 ? -12.307 5.109 -0.714 1.00 95.56 100 LEU A C 1
ATOM 781 O O . LEU A 1 100 ? -12.839 6.213 -0.664 1.00 95.56 100 LEU A O 1
ATOM 785 N N . ASN A 1 101 ? -12.131 4.447 -1.857 1.00 93.88 101 ASN A N 1
ATOM 786 C CA . ASN A 1 101 ? -12.807 4.844 -3.080 1.00 93.88 101 ASN A CA 1
ATOM 787 C C . ASN A 1 101 ? -14.293 4.448 -2.956 1.00 93.88 101 ASN A C 1
ATOM 789 O O . ASN A 1 101 ? -14.562 3.253 -2.799 1.00 93.88 101 ASN A O 1
ATOM 793 N N . PRO A 1 102 ? -15.245 5.398 -3.002 1.00 89.56 102 PRO A N 1
ATOM 794 C CA . PRO A 1 102 ? -16.664 5.089 -2.869 1.00 89.56 102 PRO A CA 1
ATOM 795 C C . PRO A 1 102 ? -17.161 4.117 -3.941 1.00 89.56 102 PRO A C 1
ATOM 797 O O . PRO A 1 102 ? -17.954 3.255 -3.600 1.00 89.56 102 PRO A O 1
ATOM 800 N N . ASP A 1 103 ? -16.643 4.184 -5.169 1.00 91.88 103 ASP A N 1
ATOM 801 C CA . ASP A 1 103 ? -17.124 3.358 -6.286 1.00 91.88 103 ASP A CA 1
ATOM 802 C C . ASP A 1 103 ? -16.605 1.909 -6.226 1.00 91.88 103 ASP A C 1
ATOM 804 O O . ASP A 1 103 ? -17.196 0.995 -6.796 1.00 91.88 103 ASP A O 1
ATOM 808 N N . GLU A 1 104 ? -15.476 1.678 -5.547 1.00 93.44 104 GLU A N 1
ATOM 809 C CA . GLU A 1 104 ? -14.842 0.351 -5.458 1.00 93.44 104 GLU A CA 1
ATOM 810 C C . GLU A 1 104 ? -15.071 -0.325 -4.100 1.00 93.44 104 GLU A C 1
ATOM 812 O O . GLU A 1 104 ? -15.065 -1.553 -4.006 1.00 93.44 104 GLU A O 1
ATOM 817 N N . HIS A 1 105 ? -15.251 0.455 -3.031 1.00 95.56 105 HIS A N 1
ATOM 818 C CA . HIS A 1 105 ? -15.221 -0.027 -1.646 1.00 95.56 105 HIS A CA 1
ATOM 819 C C . HIS A 1 105 ? -16.543 0.217 -0.898 1.00 95.56 105 HIS A C 1
ATOM 821 O O . HIS A 1 105 ? -16.550 0.433 0.320 1.00 95.56 105 HIS A O 1
ATOM 827 N N . GLU A 1 106 ? -17.670 0.166 -1.612 1.00 92.94 106 GLU A N 1
ATOM 828 C CA . GLU A 1 106 ? -19.011 0.430 -1.072 1.00 92.94 106 GLU A CA 1
ATOM 829 C C . GLU A 1 106 ? -19.327 -0.400 0.178 1.00 92.94 106 GLU A C 1
ATOM 831 O O . GLU A 1 106 ? -19.804 0.139 1.175 1.00 92.94 106 GLU A O 1
ATOM 836 N N . LYS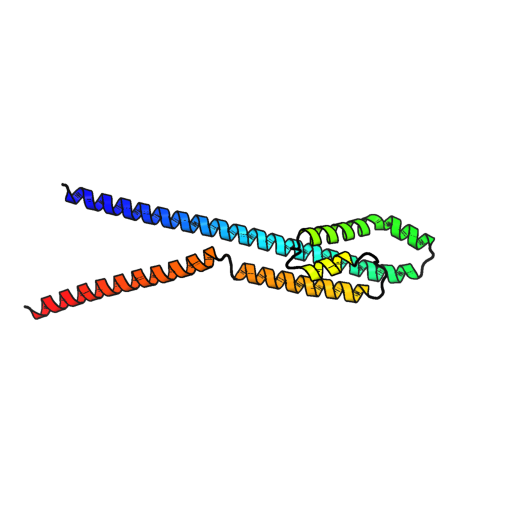 A 1 107 ? -19.017 -1.703 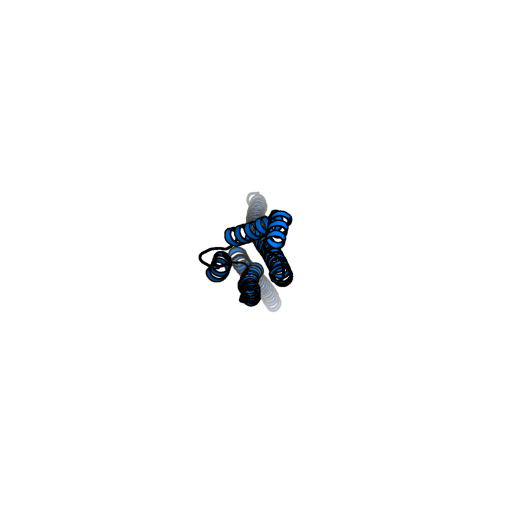0.167 1.00 93.62 107 LYS A N 1
ATOM 837 C CA . LYS A 1 107 ? -19.353 -2.624 1.267 1.00 93.62 107 LYS A CA 1
ATOM 838 C C . LYS A 1 107 ? -18.771 -2.181 2.605 1.00 93.62 107 LYS A C 1
ATOM 840 O O . LYS A 1 107 ? -19.509 -2.027 3.577 1.00 93.62 107 LYS A O 1
ATOM 845 N N . LEU A 1 108 ? -17.458 -1.941 2.650 1.00 94.06 108 LEU A N 1
ATOM 846 C CA . LEU A 1 108 ? -16.796 -1.485 3.869 1.00 94.06 108 LEU A CA 1
ATOM 847 C C . LEU A 1 108 ? -17.311 -0.098 4.273 1.00 94.06 108 LEU A C 1
ATOM 849 O O . LEU A 1 108 ? -17.592 0.126 5.446 1.00 94.06 108 LEU A O 1
ATOM 853 N N . SER A 1 109 ? -17.515 0.809 3.314 1.00 92.81 109 SER A N 1
ATOM 854 C CA . SER A 1 109 ? -18.089 2.133 3.586 1.00 92.81 109 SER A CA 1
ATOM 855 C C . SER A 1 109 ? -19.467 2.040 4.259 1.00 92.81 109 SER A C 1
ATOM 857 O O . SER A 1 109 ? -19.700 2.682 5.285 1.00 92.81 109 SER A O 1
ATOM 859 N N . HIS A 1 110 ? -20.359 1.183 3.754 1.00 90.88 110 HIS A N 1
ATOM 860 C CA . HIS A 1 110 ? -21.685 0.957 4.330 1.00 90.88 110 HIS A CA 1
ATOM 861 C C . HIS A 1 110 ? -21.631 0.344 5.732 1.00 90.88 110 HIS A C 1
ATOM 863 O O . HIS A 1 110 ? -22.365 0.791 6.617 1.00 90.88 110 HIS A O 1
ATOM 869 N N . LEU A 1 111 ? -20.740 -0.626 5.966 1.00 91.19 111 LEU A N 1
ATOM 870 C CA . LEU A 1 111 ? -20.530 -1.197 7.300 1.00 91.19 111 LEU A CA 1
ATOM 871 C C . LEU A 1 111 ? -20.126 -0.115 8.305 1.00 91.19 111 LEU A C 1
ATOM 873 O O . LEU A 1 111 ? -20.689 -0.061 9.399 1.00 91.19 111 LEU A O 1
ATOM 877 N N . LEU A 1 112 ? -19.219 0.779 7.902 1.00 90.62 112 LEU A N 1
ATOM 878 C CA . LEU A 1 112 ? -18.733 1.876 8.734 1.00 90.62 112 LEU A CA 1
ATOM 879 C C . LEU A 1 112 ? -19.796 2.947 9.013 1.00 90.62 112 LEU A C 1
ATOM 881 O O . LEU A 1 112 ? -19.816 3.499 10.107 1.00 90.62 112 LEU A O 1
ATOM 885 N N . ILE A 1 113 ? -20.679 3.238 8.052 1.00 85.81 113 ILE A N 1
ATOM 886 C CA . ILE A 1 113 ? -21.802 4.176 8.243 1.00 85.81 113 ILE A CA 1
ATOM 887 C C . ILE A 1 113 ? -22.817 3.606 9.232 1.00 85.81 113 ILE A C 1
ATOM 889 O O . ILE A 1 113 ? -23.344 4.330 10.061 1.00 85.81 113 ILE A O 1
ATOM 893 N N . SER A 1 114 ? -23.066 2.299 9.181 1.00 8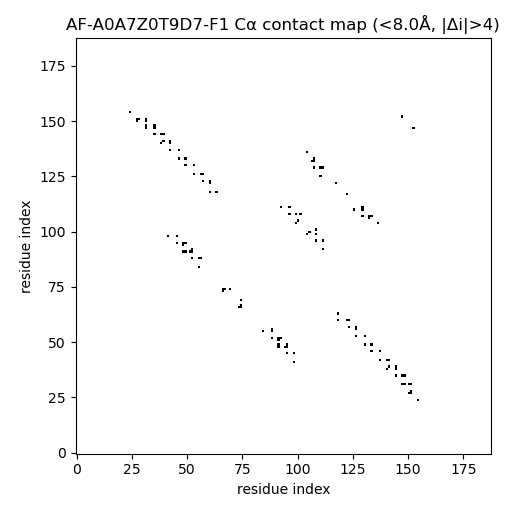0.56 114 SER A N 1
ATOM 894 C CA . SER A 1 114 ? -24.060 1.648 10.039 1.00 80.56 114 SER A CA 1
ATOM 895 C C . SER A 1 114 ? -23.635 1.479 11.511 1.00 80.56 114 SER A C 1
ATOM 897 O O . SER A 1 114 ? -24.312 0.770 12.258 1.00 80.56 114 SER A O 1
ATOM 899 N N . MET A 1 115 ? -22.528 2.101 11.938 1.00 75.94 115 MET A N 1
ATOM 900 C CA . MET A 1 115 ? -21.994 2.056 13.309 1.00 75.94 115 MET A CA 1
ATOM 901 C C . MET A 1 115 ? -22.578 3.130 14.243 1.00 75.94 115 MET A C 1
ATOM 903 O O . MET A 1 115 ? -21.913 3.588 15.168 1.00 75.94 115 MET A O 1
ATOM 907 N N . ASP A 1 116 ? -23.843 3.498 14.056 1.00 63.62 116 ASP A N 1
ATOM 908 C CA . ASP A 1 116 ? -24.502 4.509 14.893 1.00 63.62 116 ASP A CA 1
ATOM 909 C C . ASP A 1 116 ? -24.813 4.018 16.318 1.00 63.62 116 ASP A C 1
ATOM 911 O O . ASP A 1 116 ? -25.056 4.827 17.211 1.00 63.62 116 ASP A O 1
ATOM 915 N N . ASN A 1 117 ? -24.807 2.699 16.564 1.00 65.06 117 ASN A N 1
ATOM 916 C CA . ASN A 1 117 ? -25.168 2.149 17.868 1.00 65.06 117 ASN A CA 1
ATOM 917 C C . ASN A 1 117 ? -24.200 1.054 18.325 1.00 65.06 117 ASN A C 1
ATOM 919 O O . ASN A 1 117 ? -24.242 -0.091 17.873 1.00 65.06 117 ASN A O 1
ATOM 923 N N . PHE A 1 118 ? -23.315 1.417 19.253 1.00 64.44 118 PHE A N 1
ATOM 924 C CA . PHE A 1 118 ? -22.233 0.545 19.710 1.00 64.44 118 PHE A CA 1
ATOM 925 C C . PHE A 1 118 ? -22.675 -0.585 20.650 1.00 64.44 118 PHE A C 1
ATOM 927 O O . PHE A 1 118 ? -21.853 -1.415 21.024 1.00 64.44 118 PHE A O 1
ATOM 934 N N . ASN A 1 119 ? -23.951 -0.607 21.035 1.00 63.44 119 ASN A N 1
ATOM 935 C CA . ASN A 1 119 ? -24.484 -1.479 22.080 1.00 63.44 119 ASN A CA 1
ATOM 936 C C . ASN A 1 119 ? -25.315 -2.664 21.541 1.00 63.44 119 ASN A C 1
ATOM 938 O O . ASN A 1 119 ? -26.109 -3.264 22.263 1.00 63.44 119 ASN A O 1
ATOM 942 N N . ASP A 1 120 ? -25.186 -2.976 20.250 1.00 69.88 120 ASP A N 1
ATOM 943 C CA . ASP A 1 120 ? -25.895 -4.087 19.609 1.00 69.88 120 ASP A CA 1
ATOM 944 C C . ASP A 1 120 ? -25.172 -5.426 19.861 1.00 69.88 120 ASP A C 1
ATOM 946 O O . ASP A 1 120 ? -23.957 -5.535 19.685 1.00 69.88 120 ASP A O 1
ATOM 950 N N . LYS A 1 121 ? -25.932 -6.482 20.190 1.00 71.19 121 LYS A N 1
ATOM 951 C CA . LYS A 1 121 ? -25.442 -7.871 20.299 1.00 71.19 121 LYS A CA 1
ATOM 952 C C . LYS A 1 121 ? -24.759 -8.357 19.012 1.00 71.19 121 LYS A C 1
ATOM 954 O O . LYS A 1 121 ? -23.966 -9.293 19.056 1.00 71.19 121 LYS A O 1
ATOM 959 N N . GLY A 1 122 ? -25.041 -7.723 17.873 1.00 80.75 122 GLY A N 1
ATOM 960 C CA . GLY A 1 122 ? -24.384 -7.976 16.590 1.00 80.75 122 GLY A CA 1
ATOM 961 C C . GLY A 1 122 ? -22.982 -7.373 16.424 1.00 80.75 122 GLY A C 1
ATOM 962 O O . GLY A 1 122 ? -22.373 -7.587 15.375 1.00 80.75 122 GLY A O 1
ATOM 963 N N . MET A 1 123 ? -22.446 -6.628 17.401 1.00 83.12 123 MET A N 1
ATOM 964 C CA . MET A 1 123 ? -21.175 -5.905 17.244 1.00 83.12 123 MET A CA 1
ATOM 965 C C . MET A 1 123 ? -19.995 -6.826 16.903 1.00 83.12 123 MET A C 1
ATOM 967 O O . MET A 1 123 ? -19.257 -6.537 15.965 1.00 83.12 123 MET A O 1
ATOM 971 N N . GLY A 1 124 ? -19.853 -7.970 17.580 1.00 86.56 124 GLY A N 1
ATOM 972 C CA . GLY A 1 124 ? -18.772 -8.921 17.290 1.00 86.56 124 GLY A CA 1
ATOM 973 C C . GLY A 1 124 ? -18.786 -9.419 15.838 1.00 86.56 124 GLY A C 1
ATOM 974 O O . GLY A 1 124 ? -17.758 -9.416 15.164 1.00 86.56 124 GLY A O 1
ATOM 975 N N . ALA A 1 125 ? -19.968 -9.755 15.309 1.00 89.19 125 ALA A N 1
ATOM 976 C CA . ALA A 1 125 ? -20.118 -10.167 13.913 1.00 89.19 125 ALA A CA 1
ATOM 977 C C . ALA A 1 125 ? -19.808 -9.025 12.927 1.00 89.19 125 ALA A C 1
ATOM 979 O O . ALA A 1 125 ? -19.231 -9.256 11.863 1.00 89.19 125 ALA A O 1
ATOM 980 N N . ARG A 1 126 ? -20.154 -7.780 13.279 1.00 88.50 126 ARG A N 1
ATOM 981 C CA . ARG A 1 126 ? -19.825 -6.592 12.474 1.00 88.50 126 ARG A CA 1
ATOM 982 C C . ARG A 1 126 ? -18.322 -6.330 12.436 1.00 88.50 126 ARG A C 1
ATOM 984 O O . ARG A 1 126 ? -17.806 -6.074 11.354 1.00 88.50 126 ARG A O 1
ATOM 991 N N . ILE A 1 127 ? -17.630 -6.431 13.573 1.00 91.50 127 ILE A N 1
ATOM 992 C CA . ILE A 1 127 ? -16.165 -6.299 13.656 1.00 91.50 127 ILE A CA 1
ATOM 993 C C . ILE A 1 127 ? -15.493 -7.333 12.748 1.00 91.50 127 ILE A C 1
ATOM 995 O O . ILE A 1 127 ? -14.619 -6.978 11.957 1.00 91.50 127 ILE A O 1
ATOM 999 N N . GLU A 1 128 ? -15.943 -8.588 12.803 1.00 93.19 128 GLU A N 1
ATOM 1000 C CA . GLU A 1 128 ? -15.415 -9.640 11.931 1.00 93.19 128 GLU A CA 1
ATOM 1001 C C . GLU A 1 128 ? -15.680 -9.326 10.454 1.00 93.19 128 GLU A C 1
ATOM 1003 O O . GLU A 1 128 ? -14.783 -9.419 9.620 1.00 93.19 128 GLU A O 1
ATOM 1008 N N . THR A 1 129 ? -16.881 -8.850 10.123 1.00 94.38 129 THR A N 1
ATOM 1009 C CA . THR A 1 129 ? -17.216 -8.462 8.744 1.00 94.38 129 THR A CA 1
ATOM 1010 C C . THR A 1 129 ? -16.346 -7.294 8.256 1.00 94.38 129 THR A C 1
ATOM 1012 O O . THR A 1 129 ? -15.866 -7.320 7.124 1.00 94.38 129 THR A O 1
ATOM 1015 N N . ILE A 1 130 ? -16.077 -6.295 9.107 1.00 95.38 130 ILE A N 1
ATOM 1016 C CA . ILE A 1 130 ? -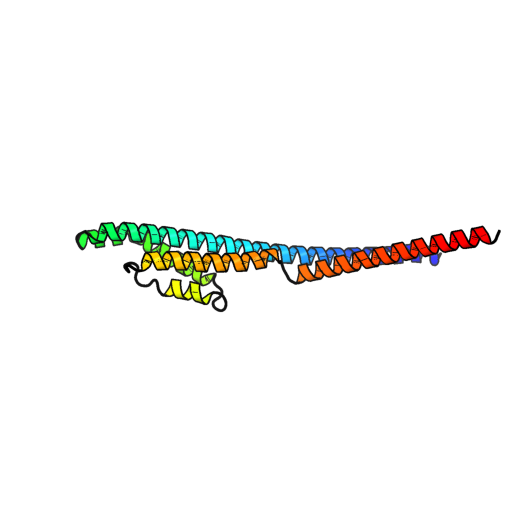15.148 -5.189 8.812 1.00 95.38 130 ILE A CA 1
ATOM 1017 C C . ILE A 1 130 ? -13.744 -5.732 8.528 1.00 95.38 130 ILE A C 1
ATOM 1019 O O . ILE A 1 130 ? -13.121 -5.319 7.550 1.00 95.38 130 ILE A O 1
ATOM 1023 N N . SER A 1 131 ? -13.261 -6.669 9.348 1.00 96.94 131 SER A N 1
ATOM 1024 C CA . SER A 1 131 ? -11.962 -7.327 9.161 1.00 96.94 131 SER A CA 1
ATOM 1025 C C . SER A 1 131 ? -11.887 -8.038 7.808 1.00 96.94 131 SER A C 1
ATOM 1027 O O . SER A 1 131 ? -10.957 -7.802 7.035 1.00 96.94 131 SER A O 1
ATOM 1029 N N . VAL A 1 132 ? -12.897 -8.847 7.480 1.00 97.56 132 VAL A N 1
ATOM 1030 C CA . VAL A 1 132 ? -12.969 -9.605 6.222 1.00 97.56 132 VAL A CA 1
ATOM 1031 C C . VAL A 1 132 ? -12.995 -8.679 5.004 1.00 97.56 132 VAL A C 1
ATOM 1033 O O . VAL A 1 132 ? -12.216 -8.872 4.068 1.00 97.56 132 VAL A O 1
ATOM 1036 N N . GLU A 1 133 ? -13.847 -7.654 5.002 1.00 97.06 133 GLU A N 1
ATOM 1037 C CA . GLU A 1 133 ? -13.947 -6.710 3.880 1.00 97.06 133 GLU A CA 1
ATOM 1038 C C . GLU A 1 133 ? -12.664 -5.876 3.728 1.00 97.06 133 GLU A C 1
ATOM 1040 O O . GLU A 1 133 ? -12.166 -5.688 2.615 1.00 97.06 133 GLU A O 1
ATOM 1045 N N . ALA A 1 134 ? -12.051 -5.447 4.835 1.00 97.56 134 ALA A N 1
ATOM 1046 C CA . ALA A 1 134 ? -10.762 -4.764 4.791 1.00 97.56 134 ALA A CA 1
ATOM 1047 C C . ALA A 1 134 ? -9.650 -5.668 4.237 1.00 97.56 134 ALA A C 1
ATOM 1049 O O . ALA A 1 134 ? -8.867 -5.227 3.397 1.00 97.56 134 ALA A O 1
ATOM 1050 N N . GLN A 1 135 ? -9.588 -6.941 4.641 1.00 97.69 135 GLN A N 1
ATOM 1051 C CA . GLN A 1 135 ? -8.620 -7.903 4.100 1.00 97.69 135 GLN A CA 1
ATOM 1052 C C . GLN A 1 135 ? -8.770 -8.077 2.584 1.00 97.69 135 GLN A C 1
ATOM 1054 O O . GLN A 1 135 ? -7.761 -8.113 1.875 1.00 97.69 135 GLN A O 1
ATOM 1059 N N . GLN A 1 136 ? -10.002 -8.143 2.074 1.00 97.44 136 GLN A N 1
ATOM 1060 C CA . GLN A 1 136 ? -10.262 -8.241 0.635 1.00 97.44 136 GLN A CA 1
ATOM 1061 C C . GLN A 1 136 ? -9.770 -7.002 -0.123 1.00 97.44 136 GLN A C 1
ATOM 1063 O O . GLN A 1 136 ? -9.098 -7.139 -1.150 1.00 97.44 136 GLN A O 1
ATOM 1068 N N . ILE A 1 137 ? -10.040 -5.802 0.396 1.00 97.25 137 ILE A N 1
ATOM 1069 C CA . ILE A 1 137 ? -9.560 -4.543 -0.195 1.00 97.25 137 ILE A CA 1
ATOM 1070 C C . ILE A 1 137 ? -8.028 -4.512 -0.207 1.00 97.25 137 ILE A C 1
ATOM 1072 O O . ILE A 1 137 ? -7.414 -4.310 -1.256 1.00 97.25 137 ILE A O 1
ATOM 1076 N N . LEU A 1 138 ? -7.395 -4.793 0.936 1.00 97.38 138 LEU A N 1
ATOM 1077 C CA . LEU A 1 138 ? -5.935 -4.803 1.065 1.00 97.38 138 LEU A CA 1
ATOM 1078 C C . LEU A 1 138 ? -5.290 -5.828 0.123 1.00 97.38 138 LEU A C 1
ATOM 1080 O O . LEU A 1 138 ? -4.239 -5.557 -0.458 1.00 97.38 138 LEU A O 1
ATOM 1084 N N . LYS A 1 139 ? -5.914 -6.997 -0.055 1.00 97.12 139 LYS A N 1
ATOM 1085 C CA . LYS A 1 139 ? -5.437 -8.044 -0.964 1.00 97.12 139 LYS A CA 1
ATOM 1086 C C . LYS A 1 139 ? -5.520 -7.608 -2.425 1.00 97.12 139 LYS A C 1
ATOM 1088 O O . LYS A 1 139 ? -4.542 -7.776 -3.155 1.00 97.12 139 LYS A O 1
ATOM 1093 N N . THR A 1 140 ? -6.651 -7.034 -2.828 1.00 95.75 140 THR A N 1
ATOM 1094 C CA . THR A 1 140 ? -6.873 -6.514 -4.185 1.00 95.75 140 THR A CA 1
ATOM 1095 C C . THR A 1 140 ? -5.854 -5.431 -4.528 1.00 95.75 140 THR A C 1
ATOM 1097 O O . THR A 1 140 ? -5.186 -5.501 -5.561 1.00 95.75 140 THR A O 1
ATOM 1100 N N . GLU A 1 141 ? -5.664 -4.468 -3.630 1.00 94.62 141 GLU A N 1
ATOM 1101 C CA . GLU A 1 141 ? -4.715 -3.373 -3.832 1.00 94.62 141 GLU A CA 1
ATOM 1102 C C . GLU A 1 141 ? -3.260 -3.852 -3.802 1.00 94.62 141 GLU A C 1
ATOM 1104 O O . GLU A 1 141 ? -2.445 -3.410 -4.612 1.00 94.62 141 GLU A O 1
ATOM 1109 N N . TRP A 1 142 ? -2.928 -4.834 -2.961 1.00 95.12 142 TRP A N 1
ATOM 1110 C CA . TRP A 1 142 ? -1.612 -5.474 -2.977 1.00 95.12 142 TRP A CA 1
ATOM 1111 C C . TRP A 1 142 ? -1.326 -6.205 -4.293 1.00 95.12 142 TRP A C 1
ATOM 1113 O O . TRP A 1 142 ? -0.207 -6.164 -4.812 1.00 95.12 142 TRP A O 1
ATOM 1123 N N . ASP A 1 143 ? -2.325 -6.873 -4.865 1.00 94.88 143 ASP A N 1
ATOM 1124 C CA . ASP A 1 143 ? -2.179 -7.518 -6.166 1.00 94.88 143 ASP A CA 1
ATOM 1125 C C . ASP A 1 143 ? -1.981 -6.481 -7.285 1.00 94.88 143 ASP A C 1
ATOM 1127 O O . ASP A 1 143 ? -1.128 -6.700 -8.149 1.00 94.88 143 ASP A O 1
ATOM 1131 N N . ARG A 1 144 ? -2.637 -5.312 -7.212 1.00 91.00 144 ARG A N 1
ATOM 1132 C CA . ARG A 1 144 ? -2.372 -4.172 -8.114 1.00 91.00 144 ARG A CA 1
ATOM 1133 C C . ARG A 1 144 ? -0.935 -3.651 -7.980 1.00 91.00 144 ARG A C 1
ATOM 1135 O O . ARG A 1 144 ? -0.265 -3.497 -8.999 1.00 91.00 144 ARG A O 1
ATOM 1142 N N . VAL A 1 145 ? -0.420 -3.472 -6.755 1.00 91.62 145 VAL A N 1
ATOM 1143 C CA . VAL A 1 145 ? 0.991 -3.081 -6.517 1.00 91.62 145 VAL A CA 1
ATOM 1144 C C . VAL A 1 145 ? 1.958 -4.067 -7.181 1.00 91.62 145 VAL A C 1
ATOM 1146 O O . VAL A 1 145 ? 2.914 -3.653 -7.831 1.00 91.62 145 VAL A O 1
ATOM 1149 N N . LYS A 1 146 ? 1.721 -5.376 -7.039 1.00 87.00 146 LYS A N 1
ATOM 1150 C CA . LYS A 1 146 ? 2.624 -6.412 -7.574 1.00 87.00 146 LYS A CA 1
ATOM 1151 C C . LYS A 1 146 ? 2.615 -6.513 -9.093 1.00 87.00 146 LYS A C 1
ATOM 1153 O O . LYS A 1 146 ? 3.644 -6.847 -9.679 1.00 87.00 146 LYS A O 1
ATOM 1158 N N . VAL A 1 147 ? 1.464 -6.287 -9.726 1.00 88.06 147 VAL A N 1
ATOM 1159 C CA . VAL A 1 147 ? 1.385 -6.215 -11.193 1.00 88.06 147 VAL A CA 1
ATOM 1160 C C . VAL A 1 147 ? 2.183 -5.009 -11.696 1.00 88.06 147 VAL A C 1
ATOM 1162 O O . VAL A 1 147 ? 2.854 -5.107 -12.728 1.00 88.06 147 VAL A O 1
ATOM 1165 N N . GLY A 1 148 ? 2.174 -3.921 -10.925 1.00 86.38 148 GLY A N 1
ATOM 1166 C CA . GLY A 1 148 ? 2.835 -2.670 -11.254 1.00 86.38 148 GLY A CA 1
ATOM 1167 C C . GLY A 1 148 ? 2.043 -1.853 -12.270 1.00 86.38 148 GLY A C 1
ATOM 1168 O O . GLY A 1 148 ? 0.956 -2.228 -12.712 1.00 86.38 148 GLY A O 1
ATOM 1169 N N . GLU A 1 149 ? 2.608 -0.712 -12.648 1.00 88.94 149 GLU A N 1
ATOM 1170 C CA . GLU A 1 149 ? 1.942 0.230 -13.541 1.00 88.94 149 GLU A CA 1
ATOM 1171 C C . GLU A 1 149 ? 1.927 -0.269 -15.005 1.00 88.94 149 GLU A C 1
ATOM 1173 O O . GLU A 1 149 ? 2.884 -0.906 -15.465 1.00 88.94 149 GLU A O 1
ATOM 1178 N N . PRO A 1 150 ? 0.878 0.033 -15.798 1.00 84.56 150 PRO A N 1
ATOM 1179 C CA . PRO A 1 150 ? 0.798 -0.383 -17.202 1.00 84.56 150 PRO A CA 1
ATOM 1180 C C . PRO A 1 150 ? 1.995 0.070 -18.053 1.00 84.56 150 PRO A C 1
ATOM 1182 O O . PRO A 1 150 ? 2.430 -0.659 -18.949 1.00 84.56 150 PRO A O 1
ATOM 1185 N N . SER A 1 151 ? 2.558 1.246 -17.752 1.00 79.19 151 SER A N 1
ATOM 1186 C CA . SER A 1 151 ? 3.783 1.777 -18.364 1.00 79.19 151 SER A CA 1
ATOM 1187 C C . SER A 1 151 ? 4.978 0.862 -18.132 1.00 79.19 151 SER A C 1
ATOM 1189 O O . SER A 1 151 ? 5.679 0.525 -19.088 1.00 79.19 151 SER A O 1
ATOM 1191 N N . PHE A 1 152 ? 5.170 0.385 -16.903 1.00 84.56 152 PHE A N 1
ATOM 1192 C CA . PHE A 1 152 ? 6.201 -0.591 -16.572 1.00 84.56 152 PHE A CA 1
ATOM 1193 C C . PHE A 1 152 ? 6.001 -1.914 -17.326 1.00 84.56 152 PHE A C 1
ATOM 1195 O O . PHE A 1 152 ? 6.953 -2.468 -17.886 1.00 84.56 152 PHE A O 1
ATOM 1202 N N . VAL A 1 153 ? 4.762 -2.413 -17.409 1.00 84.38 153 VAL A N 1
ATOM 1203 C CA . VAL A 1 153 ? 4.446 -3.648 -18.152 1.00 84.38 153 VAL A CA 1
ATOM 1204 C C . VAL A 1 153 ? 4.772 -3.497 -19.640 1.00 84.38 153 VAL A C 1
ATOM 1206 O O . VAL A 1 153 ? 5.346 -4.409 -20.246 1.00 84.38 153 VAL A O 1
ATOM 1209 N N . TRP A 1 154 ? 4.438 -2.353 -20.235 1.00 86.62 154 TRP A N 1
ATOM 1210 C CA . TRP A 1 154 ? 4.731 -2.058 -21.635 1.00 86.62 154 TRP A CA 1
ATOM 1211 C C . TRP A 1 154 ? 6.233 -1.898 -21.886 1.00 86.62 154 TRP A C 1
ATOM 1213 O O . TRP A 1 154 ? 6.773 -2.545 -22.787 1.00 86.62 154 TRP A O 1
ATOM 1223 N N . LEU A 1 155 ? 6.926 -1.144 -21.032 1.00 87.75 155 LEU A N 1
ATOM 1224 C CA . LEU A 1 155 ? 8.377 -0.982 -21.074 1.00 87.75 155 LEU A CA 1
ATOM 1225 C C . LEU A 1 155 ? 9.083 -2.343 -21.020 1.00 87.75 155 LEU A C 1
ATOM 1227 O O . LEU A 1 155 ? 9.945 -2.631 -21.845 1.00 87.75 155 LEU A O 1
ATOM 1231 N N . LYS A 1 156 ? 8.653 -3.239 -20.125 1.00 85.31 156 LYS A N 1
ATOM 1232 C CA . LYS A 1 156 ? 9.185 -4.606 -20.023 1.00 85.31 156 LYS A CA 1
ATOM 1233 C C . LYS A 1 156 ? 9.003 -5.409 -21.315 1.00 85.31 156 LYS A C 1
ATOM 1235 O O . LYS A 1 156 ? 9.878 -6.202 -21.664 1.00 85.31 156 LYS A O 1
ATOM 1240 N N . ARG A 1 157 ? 7.881 -5.239 -22.024 1.00 88.31 157 ARG A N 1
ATOM 1241 C CA . ARG A 1 157 ? 7.631 -5.908 -23.315 1.00 88.31 157 ARG A CA 1
ATOM 1242 C C . ARG A 1 157 ? 8.545 -5.365 -24.409 1.00 88.31 157 ARG A C 1
ATOM 1244 O O . ARG A 1 157 ? 9.135 -6.165 -25.131 1.00 88.31 157 ARG A O 1
ATOM 1251 N N . ILE A 1 158 ? 8.710 -4.046 -24.490 1.00 87.06 158 ILE A N 1
ATOM 1252 C CA . ILE A 1 158 ? 9.603 -3.415 -25.470 1.00 87.06 158 ILE A CA 1
ATOM 1253 C C . ILE A 1 158 ? 11.049 -3.801 -25.223 1.00 87.06 158 ILE A C 1
ATOM 1255 O O . ILE A 1 158 ? 11.721 -4.209 -26.162 1.00 87.06 158 ILE A O 1
ATOM 1259 N N . SER A 1 159 ? 11.516 -3.751 -23.977 1.00 84.75 159 SER A N 1
ATOM 1260 C CA . SER A 1 159 ? 12.887 -4.142 -23.648 1.00 84.75 159 SER A CA 1
ATOM 1261 C C . SER A 1 159 ? 13.170 -5.590 -24.050 1.00 84.75 159 SER A C 1
ATOM 1263 O O . SER A 1 159 ? 14.229 -5.878 -24.600 1.00 84.75 159 SER A O 1
ATOM 1265 N N . LYS A 1 160 ? 12.206 -6.505 -23.859 1.00 84.94 160 LYS A N 1
ATOM 1266 C CA . LYS A 1 160 ? 12.323 -7.890 -24.343 1.00 84.94 160 LYS A CA 1
ATOM 1267 C C . LYS A 1 160 ? 12.376 -7.961 -25.869 1.00 84.94 160 LYS A C 1
ATOM 1269 O O . LYS A 1 160 ? 13.251 -8.632 -26.404 1.00 84.94 160 LYS A O 1
ATOM 1274 N N . ALA A 1 161 ? 11.465 -7.281 -26.564 1.00 87.44 161 ALA A N 1
ATOM 1275 C CA . ALA A 1 161 ? 11.428 -7.277 -28.025 1.00 87.44 161 ALA A CA 1
ATOM 1276 C C . ALA A 1 161 ? 12.718 -6.694 -28.631 1.00 87.44 161 ALA A C 1
ATOM 1278 O O . ALA A 1 161 ? 13.282 -7.285 -29.547 1.00 87.44 161 ALA A O 1
ATOM 1279 N N . GLY A 1 162 ? 13.215 -5.587 -28.073 1.00 84.31 162 GLY A N 1
ATOM 1280 C CA . GLY A 1 162 ? 14.475 -4.959 -28.466 1.00 84.31 162 GLY A CA 1
ATOM 1281 C C . GLY A 1 162 ? 15.688 -5.852 -28.209 1.00 84.31 162 GLY A C 1
ATOM 1282 O O . GLY A 1 162 ? 16.577 -5.941 -29.047 1.00 84.31 162 GLY A O 1
ATOM 1283 N N . PHE A 1 163 ? 15.717 -6.580 -27.090 1.00 83.00 163 PHE A N 1
ATOM 1284 C CA . PHE A 1 163 ? 16.785 -7.545 -26.828 1.00 83.00 163 PHE A CA 1
ATOM 1285 C C . PHE A 1 163 ? 16.813 -8.666 -27.879 1.00 83.00 163 PHE A C 1
ATOM 1287 O O . PHE A 1 163 ? 17.870 -8.972 -28.430 1.00 83.00 163 PHE A O 1
ATOM 1294 N N . PHE A 1 164 ? 15.653 -9.246 -28.206 1.00 84.81 164 PHE A N 1
ATOM 1295 C CA . PHE A 1 164 ? 15.569 -10.299 -29.221 1.00 84.81 164 PHE A CA 1
ATOM 1296 C C . PHE A 1 164 ? 15.886 -9.799 -30.632 1.00 84.81 164 PHE A C 1
ATOM 1298 O O . PHE A 1 164 ? 16.504 -10.536 -31.399 1.00 84.81 164 PHE A O 1
ATOM 1305 N N . SER A 1 165 ? 15.514 -8.564 -30.982 1.00 84.81 165 SER A N 1
ATOM 1306 C CA . SER A 1 165 ? 15.852 -8.003 -32.293 1.00 84.81 165 SER A CA 1
ATOM 1307 C C . SER A 1 165 ? 17.356 -7.771 -32.440 1.00 84.81 165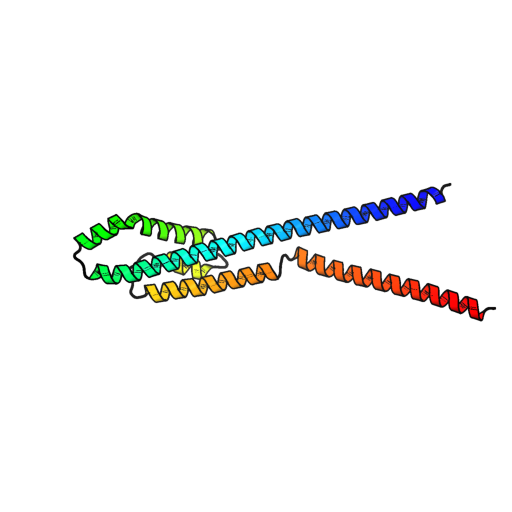 SER A C 1
ATOM 1309 O O . SER A 1 165 ? 17.929 -8.168 -33.452 1.00 84.81 165 SER A O 1
ATOM 1311 N N . VAL A 1 166 ? 18.018 -7.220 -31.417 1.00 85.56 166 VAL A N 1
ATOM 1312 C CA . VAL A 1 166 ? 19.480 -7.036 -31.412 1.00 85.56 166 VAL A CA 1
ATOM 1313 C C . VAL A 1 166 ? 20.202 -8.381 -31.489 1.00 85.56 166 VAL A C 1
ATOM 1315 O O . VAL A 1 166 ? 21.139 -8.523 -32.275 1.00 85.56 166 VAL A O 1
ATOM 1318 N N . LEU A 1 167 ? 19.743 -9.387 -30.738 1.00 84.31 167 LEU A N 1
ATOM 1319 C CA . LEU A 1 167 ? 20.296 -10.742 -30.796 1.00 84.31 167 LEU A CA 1
ATOM 1320 C C . LEU A 1 167 ? 20.173 -11.341 -32.207 1.00 84.31 167 LEU A C 1
ATOM 1322 O O . LEU A 1 167 ? 21.148 -11.866 -32.738 1.00 84.31 167 LEU A O 1
ATOM 1326 N N . ALA A 1 168 ? 18.994 -11.240 -32.828 1.00 85.38 168 ALA A N 1
ATOM 1327 C CA . ALA A 1 168 ? 18.745 -11.776 -34.164 1.00 85.38 168 ALA A CA 1
ATOM 1328 C C . ALA A 1 168 ? 19.615 -11.095 -35.231 1.00 85.38 168 ALA A C 1
ATOM 1330 O O . ALA A 1 168 ? 20.185 -11.779 -36.082 1.00 85.38 168 ALA A O 1
ATOM 1331 N N . ILE A 1 169 ? 19.767 -9.767 -35.156 1.00 88.19 169 ILE A N 1
ATOM 1332 C CA . ILE A 1 169 ? 20.667 -9.016 -36.041 1.00 88.19 169 ILE A CA 1
ATOM 1333 C C . ILE A 1 169 ? 22.110 -9.485 -35.836 1.00 88.19 169 ILE A C 1
ATOM 1335 O O . ILE A 1 169 ? 22.783 -9.797 -36.813 1.00 88.19 169 ILE A O 1
ATOM 1339 N N . GLY A 1 170 ? 22.573 -9.596 -34.587 1.00 82.69 170 GLY A N 1
ATOM 1340 C CA . GLY A 1 170 ? 23.924 -10.069 -34.277 1.00 82.69 170 GLY A CA 1
ATOM 1341 C C . GLY A 1 170 ? 24.209 -11.462 -34.843 1.00 82.69 170 GLY A C 1
ATOM 1342 O O . GLY A 1 170 ? 25.220 -11.656 -35.515 1.00 82.69 170 GLY A O 1
ATOM 1343 N N . VAL A 1 171 ? 23.288 -12.413 -34.654 1.00 88.38 171 VAL A N 1
ATOM 1344 C CA . VAL A 1 171 ? 23.396 -13.771 -35.218 1.00 88.38 171 VAL A CA 1
ATOM 1345 C C . VAL A 1 171 ? 23.429 -13.738 -36.747 1.00 88.38 171 VAL A C 1
ATOM 1347 O O . VAL A 1 171 ? 24.261 -14.417 -37.348 1.00 88.38 171 VAL A O 1
ATOM 1350 N N . GLY A 1 172 ? 22.572 -12.934 -37.382 1.00 87.31 172 GLY A N 1
ATOM 1351 C CA . GLY A 1 172 ? 22.545 -12.784 -38.839 1.00 87.31 172 GLY A CA 1
ATOM 1352 C C . GLY A 1 172 ? 23.846 -12.206 -39.402 1.00 87.31 172 GLY A C 1
ATOM 1353 O O . GLY A 1 172 ? 24.376 -12.734 -40.378 1.00 87.31 172 GLY A O 1
ATOM 1354 N N . VAL A 1 173 ? 24.401 -11.176 -38.756 1.00 88.88 173 VAL A N 1
ATOM 1355 C CA . VAL A 1 173 ? 25.697 -10.585 -39.130 1.00 88.88 173 VAL A CA 1
ATOM 1356 C C . VAL A 1 173 ? 26.820 -11.614 -38.989 1.00 88.88 173 VAL A C 1
ATOM 1358 O O . VAL A 1 173 ? 27.605 -11.785 -39.919 1.00 88.88 173 VAL A O 1
ATOM 1361 N N . CYS A 1 174 ? 26.879 -12.351 -37.876 1.00 85.19 174 CYS A N 1
ATOM 1362 C CA . CYS A 1 174 ? 27.875 -13.409 -37.692 1.00 85.19 174 CYS A CA 1
ATOM 1363 C C . CYS A 1 174 ? 27.750 -14.514 -38.752 1.00 85.19 174 CYS A C 1
ATOM 1365 O O . CYS A 1 174 ? 28.761 -14.934 -39.310 1.00 85.19 174 CYS A O 1
ATOM 1367 N N . ALA A 1 175 ? 26.530 -14.961 -39.063 1.00 87.38 175 ALA A N 1
ATOM 1368 C CA . ALA A 1 175 ? 26.291 -15.978 -40.085 1.00 87.38 175 ALA A CA 1
ATOM 1369 C C . ALA A 1 175 ? 26.746 -15.513 -41.478 1.00 87.38 175 ALA A C 1
ATOM 1371 O O . ALA A 1 175 ? 27.389 -16.279 -42.196 1.00 87.38 175 ALA A O 1
ATOM 1372 N N . ALA A 1 176 ? 26.478 -14.252 -41.832 1.00 85.31 176 ALA A N 1
ATOM 1373 C CA . ALA A 1 176 ? 26.926 -13.664 -43.091 1.00 85.31 176 ALA A CA 1
ATOM 1374 C C . ALA A 1 176 ? 28.461 -13.633 -43.188 1.00 85.31 176 ALA A C 1
ATOM 1376 O O . ALA A 1 176 ? 29.019 -14.109 -44.176 1.00 85.31 176 ALA A O 1
ATOM 1377 N N . VAL A 1 177 ? 29.149 -13.169 -42.137 1.00 86.88 177 VAL A N 1
ATOM 1378 C CA . VAL A 1 177 ? 30.623 -13.126 -42.089 1.00 86.88 177 VAL A CA 1
ATOM 1379 C C . VAL A 1 177 ? 31.235 -14.524 -42.219 1.00 86.88 177 VAL A C 1
ATOM 1381 O O . VAL A 1 177 ? 32.193 -14.713 -42.965 1.00 86.88 177 VAL A O 1
ATOM 1384 N N . VAL A 1 178 ? 30.670 -15.523 -41.535 1.00 86.94 178 VAL A N 1
ATOM 1385 C CA . VAL A 1 178 ? 31.142 -16.914 -41.627 1.00 86.94 178 VAL A CA 1
ATOM 1386 C C . VAL A 1 178 ? 30.922 -17.480 -43.032 1.00 86.94 178 VAL A C 1
ATOM 1388 O O . VAL A 1 178 ? 31.814 -18.132 -43.572 1.00 86.94 178 VAL A O 1
ATOM 1391 N N . SER A 1 179 ? 29.769 -17.212 -43.653 1.00 83.00 179 SER A N 1
ATOM 1392 C CA . SER A 1 179 ? 29.487 -17.683 -45.015 1.00 83.00 179 SER A CA 1
ATOM 1393 C C . SER A 1 179 ? 30.449 -17.098 -46.055 1.00 83.00 179 SER A C 1
ATOM 1395 O O . SER A 1 179 ? 30.898 -17.823 -46.944 1.00 83.00 179 SER A O 1
ATOM 1397 N N . ASP A 1 180 ? 30.835 -15.831 -45.895 1.00 83.56 180 ASP A N 1
ATOM 1398 C CA . ASP A 1 180 ? 31.784 -15.143 -46.774 1.00 83.56 180 ASP A CA 1
ATOM 1399 C C . ASP A 1 180 ? 33.219 -15.685 -46.606 1.00 83.56 180 ASP A C 1
ATOM 1401 O O . ASP A 1 180 ? 33.911 -15.986 -47.584 1.00 83.56 180 ASP A O 1
ATOM 1405 N N . GLN A 1 181 ? 33.651 -15.939 -45.362 1.00 78.56 181 GLN A N 1
ATOM 1406 C CA . GLN A 1 181 ? 34.944 -16.583 -45.092 1.00 78.56 181 GLN A CA 1
ATOM 1407 C C . GLN A 1 181 ? 35.028 -18.015 -45.636 1.00 78.56 181 GLN A C 1
ATOM 1409 O O . GLN A 1 181 ? 36.079 -18.431 -46.121 1.00 78.56 181 GLN A O 1
ATOM 1414 N N . ILE A 1 182 ? 33.936 -18.780 -45.587 1.00 76.06 182 ILE A N 1
ATOM 1415 C CA . ILE A 1 182 ? 33.905 -20.130 -46.162 1.00 76.06 182 ILE A CA 1
ATOM 1416 C C . ILE A 1 182 ? 33.944 -20.050 -47.695 1.00 76.06 182 ILE A C 1
ATOM 1418 O O . ILE A 1 182 ? 34.756 -20.736 -48.311 1.00 76.06 182 ILE A O 1
ATOM 1422 N N . GLY A 1 183 ? 33.142 -19.188 -48.329 1.00 72.00 183 GLY A N 1
ATOM 1423 C CA . GLY A 1 183 ? 33.130 -19.032 -49.792 1.00 72.00 183 GLY A CA 1
ATOM 1424 C C . GLY A 1 183 ? 34.481 -18.600 -50.382 1.00 72.00 183 GLY A C 1
ATOM 1425 O O . GLY A 1 183 ? 34.883 -19.062 -51.454 1.00 72.00 183 GLY A O 1
ATOM 1426 N N . THR A 1 184 ? 35.233 -17.776 -49.655 1.00 70.56 184 THR A N 1
ATOM 1427 C CA . THR A 1 184 ? 36.592 -17.361 -50.044 1.00 70.56 184 THR A CA 1
ATOM 1428 C C . THR A 1 184 ? 37.649 -18.460 -49.861 1.00 70.56 184 THR A C 1
ATOM 1430 O O . THR A 1 184 ? 38.670 -18.432 -50.547 1.00 70.56 184 THR A O 1
ATOM 1433 N N . TYR A 1 185 ? 37.416 -19.456 -48.999 1.00 68.50 185 TYR A N 1
ATOM 1434 C CA . TYR A 1 185 ? 38.339 -20.580 -48.780 1.00 68.50 185 TYR A CA 1
ATOM 1435 C C . TYR A 1 185 ? 38.234 -21.668 -49.863 1.00 68.50 185 TYR A C 1
ATOM 1437 O O . TYR A 1 185 ? 39.235 -22.285 -50.202 1.00 68.50 185 TYR A O 1
ATOM 1445 N N . TRP A 1 186 ? 37.043 -21.883 -50.433 1.00 59.41 186 TRP A N 1
ATOM 1446 C CA . TRP A 1 186 ? 36.805 -22.879 -51.496 1.00 59.41 186 TRP A CA 1
ATOM 1447 C C . TRP A 1 186 ? 37.066 -22.360 -52.921 1.00 59.41 186 TRP A C 1
ATOM 1449 O O . TRP A 1 186 ? 36.973 -23.126 -53.877 1.00 59.41 186 TRP A O 1
ATOM 1459 N N . SER A 1 187 ? 37.361 -21.067 -53.080 1.00 59.22 187 SER A N 1
ATOM 1460 C CA . SER A 1 187 ? 37.665 -20.424 -54.371 1.00 59.22 187 SER A CA 1
ATOM 1461 C C . SER A 1 187 ? 39.167 -20.206 -54.623 1.00 59.22 187 SER A C 1
ATOM 1463 O O . SER A 1 187 ? 39.533 -19.570 -55.614 1.00 59.22 187 SER A O 1
ATOM 1465 N N . ARG A 1 188 ? 40.033 -20.746 -53.756 1.00 48.97 188 ARG A N 1
ATOM 1466 C CA . ARG A 1 188 ? 41.490 -20.864 -53.938 1.00 48.97 188 ARG A CA 1
ATOM 1467 C C . ARG A 1 188 ? 41.880 -22.320 -54.137 1.00 48.97 188 ARG A C 1
ATOM 1469 O O . ARG A 1 188 ? 42.848 -22.538 -54.894 1.00 48.97 188 ARG A O 1
#

Radius of gyration: 32.13 Å; Cα contacts (8 Å, |Δi|>4): 67; chains: 1; bounding box: 69×38×92 Å

Mean predicted aligned error: 8.97 Å

pLDDT: mean 87.23, std 9.55, range [48.97, 98.44]

Solvent-accessible surface area (backbone atoms only — not comparable to full-atom values): 10492 Å² total; per-residue (Å²): 114,74,68,72,53,47,57,58,51,52,49,52,51,52,51,51,52,50,51,52,54,52,52,52,52,52,54,52,52,54,51,50,50,50,54,44,52,53,51,49,52,50,47,53,52,48,52,48,43,51,52,52,41,48,51,53,53,52,53,49,52,58,51,48,66,63,44,75,78,52,57,70,69,58,44,52,54,48,51,65,74,46,45,65,60,56,52,48,48,53,48,36,53,50,55,50,53,74,68,50,52,69,94,81,40,46,69,54,47,52,58,60,67,70,61,84,61,88,84,48,92,59,46,69,62,50,49,50,50,50,52,54,47,49,50,51,52,52,51,55,53,49,51,50,56,72,69,48,48,70,66,58,55,50,50,55,51,50,55,51,53,50,51,53,52,54,50,52,50,52,54,50,52,51,51,51,54,52,53,52,58,51,57,61,63,77,74,111

Secondary structure (DSSP, 8-state):
-HHHHHHHHHHHHHHHHHHHHHHHHHHHHHHHHHHHHHHHHHHHHHHHHHHHHHHHHHHHHHHHHHHTTS-HHHHHHHHHHTHHHHHHHHHHHHHHHHHS-TTT-HHHHHHHHT-S-TT-TTHHHHHHHHHHHHHHHHHHHHHHHHH--HHHHHHHHHHHHHHHHHHHHHHHHHHHHHHHHHHHHTT-

Nearest PDB structures (foldseek):
  6h2f-assembly1_J  TM=3.152E-01  e=4.306E+00  Aeromonas hydrophila subsp. hydrophila AL09-71
  6h2f-assembly1_A  TM=3.507E-01  e=6.403E+00  Aeromonas hydrophila subsp. hydrophila AL09-71
  3g67-assembly1_A  TM=2.748E-01  e=5.717E+00  Thermotoga maritima

Sequence (188 aa):
MKEDLLVPAIVALVVGLIAAVVSLVVSILAKDQKTSEFRQAWIDALRNDVSQLIAQLGIKMTTTEIIQSKSTEQVDEYLLAHQEDYVEIAMLISRIRLRLNPDEHEKLSHLLISMDNFNDKGMGARIETISVEAQQILKTEWDRVKVGEPSFVWLKRISKAGFFSVLAIGVGVCAAVVSDQIGTYWSR